Protein AF-A0A662UD25-F1 (afdb_monomer_lite)

Sequence (348 aa):
MSESDDQEQNGQEQTKRTGQTINQNRQTVKISDIQTKTDSDLSDTVKPVHQCPECGKTFDNPRSLSMHRLRKHGVKPDFLDSGKRESPKRPSRESKPQYISPIGETGVPDALTLLRNQLILYGVPSKDADAVADYMKSYNVDDLFALSRALDDIGMPRNRKRMFLQSWINARDIPVDRKLAERLGLIEPSYPDWRHTFHYGYYDEPSERKQFSEMPALVNAIANLIKSLRNEAPPPPNTVDPLVTSLQEQVIDLRKQLEQEKEKRLLDTLENLKNEVREIKNSQSRIANQFSVWEAGIRELASIIKEYFNLGKVALMSSKEKPQIKERVGESGTILKYIPQELIEEAA

Secondary structure (DSSP, 8-state):
-------------------------------------------------EE-TTT--EESSHHHHHHHHHHHH----GGGTS------------------------PPPPHHHHHHHHHHHTT--HHHHHHHHHHHTTS-TT-HHHHHHHHHHTT--HHHHHHHHHHHHHHHT----HHHHHHTTSSPP----HHHHT---------------SHHHHHHHHHHHHHHHHHSSPPPP----HHHHHHHHHHHHHHHHHHHHHHHHHHHHHHHHHHHHHHHHHHHHHHHHHHHHHHHHHHHHHHHHHHHHHHHHHHHHHTTS-------------GGGGS-GGGTTT--

Structure (mmCIF, N/CA/C/O backbone):
data_AF-A0A662UD25-F1
#
_entry.id   AF-A0A662UD25-F1
#
loop_
_atom_site.group_PDB
_atom_site.id
_atom_site.type_symbol
_atom_site.label_atom_id
_atom_site.label_alt_id
_atom_site.label_comp_id
_atom_site.label_asym_id
_atom_site.label_entity_id
_atom_site.label_seq_id
_atom_site.pdbx_PDB_ins_code
_atom_site.Cartn_x
_atom_site.Cartn_y
_atom_site.Cartn_z
_atom_site.occupancy
_atom_site.B_iso_or_equiv
_atom_site.auth_seq_id
_atom_site.auth_comp_id
_atom_site.auth_asym_id
_atom_site.auth_atom_id
_atom_site.pdbx_PDB_model_num
ATOM 1 N N . MET A 1 1 ? 19.794 -21.333 65.727 1.00 37.66 1 MET A N 1
ATOM 2 C CA . MET A 1 1 ? 19.970 -22.634 65.057 1.00 37.66 1 MET A CA 1
ATOM 3 C C . MET A 1 1 ? 19.354 -22.488 63.681 1.00 37.66 1 MET A C 1
ATOM 5 O O . MET A 1 1 ? 18.142 -22.375 63.623 1.00 37.66 1 MET A O 1
ATOM 9 N N . SER A 1 2 ? 20.038 -22.369 62.558 1.00 46.03 2 SER A N 1
ATOM 10 C CA . SER A 1 2 ? 21.447 -22.284 62.150 1.00 46.03 2 SER A CA 1
ATOM 11 C C . SER A 1 2 ? 21.325 -21.774 60.694 1.00 46.03 2 SER A C 1
ATOM 13 O O . SER A 1 2 ? 20.405 -22.207 60.008 1.00 46.03 2 SER A O 1
ATOM 15 N N . GLU A 1 3 ? 21.922 -20.632 60.349 1.00 49.69 3 GLU A N 1
ATOM 16 C CA . GLU A 1 3 ? 23.083 -20.518 59.436 1.00 49.69 3 GLU A CA 1
ATOM 17 C C . GLU A 1 3 ? 22.894 -21.098 58.021 1.00 49.69 3 GLU A C 1
ATOM 19 O O . GLU A 1 3 ? 22.448 -22.235 57.890 1.00 49.69 3 GLU A O 1
ATOM 24 N N . SER A 1 4 ? 23.334 -20.306 57.022 1.00 51.72 4 SER A N 1
ATOM 25 C CA . SER A 1 4 ? 23.557 -20.525 55.564 1.00 51.72 4 SER A CA 1
ATOM 26 C C . SER A 1 4 ? 22.678 -19.550 54.752 1.00 51.72 4 SER A C 1
ATOM 28 O O . SER A 1 4 ? 21.501 -19.826 54.551 1.00 51.72 4 SER A O 1
ATOM 30 N N . ASP A 1 5 ? 23.069 -18.332 54.352 1.00 51.91 5 ASP A N 1
ATOM 31 C CA . ASP A 1 5 ? 24.364 -17.768 53.928 1.00 51.91 5 ASP A CA 1
ATOM 32 C C . ASP A 1 5 ? 25.041 -18.550 52.796 1.00 51.91 5 ASP A C 1
ATOM 34 O O . ASP A 1 5 ? 26.011 -19.261 53.023 1.00 51.91 5 ASP A O 1
ATOM 38 N N . ASP A 1 6 ? 24.550 -18.348 51.568 1.00 57.88 6 ASP A N 1
ATOM 39 C CA . ASP A 1 6 ? 25.317 -18.594 50.347 1.00 57.88 6 ASP A CA 1
ATOM 40 C C . ASP A 1 6 ? 25.472 -17.289 49.559 1.00 57.88 6 ASP A C 1
ATOM 42 O O . ASP A 1 6 ? 24.527 -16.690 49.039 1.00 57.88 6 ASP A O 1
ATOM 46 N N . GLN A 1 7 ? 26.723 -16.837 49.546 1.00 43.44 7 GLN A N 1
ATOM 47 C CA . GLN A 1 7 ? 27.264 -15.745 48.758 1.00 43.44 7 GLN A CA 1
ATOM 48 C C . GLN A 1 7 ? 27.510 -16.230 47.328 1.00 43.44 7 GLN A C 1
ATOM 50 O O . GLN A 1 7 ? 28.319 -17.129 47.116 1.00 43.44 7 GLN A O 1
ATOM 55 N N . GLU A 1 8 ? 26.921 -15.565 46.336 1.00 53.19 8 GLU A N 1
ATOM 56 C CA . GLU A 1 8 ? 27.365 -15.676 44.945 1.00 53.19 8 GLU A CA 1
ATOM 57 C C . GLU A 1 8 ? 28.022 -14.352 44.537 1.00 53.19 8 GLU A C 1
ATOM 59 O O . GLU A 1 8 ? 27.383 -13.372 44.150 1.00 53.19 8 GLU A O 1
ATOM 64 N N . GLN A 1 9 ? 29.341 -14.303 44.727 1.00 44.81 9 GLN A N 1
ATOM 65 C CA . GLN A 1 9 ? 30.209 -13.294 44.139 1.00 44.81 9 GLN A CA 1
ATOM 66 C C . GLN A 1 9 ? 30.661 -13.750 42.748 1.00 44.81 9 GLN A C 1
ATOM 68 O O . GLN A 1 9 ? 30.998 -14.912 42.541 1.00 44.81 9 GLN A O 1
ATOM 73 N N . ASN A 1 10 ? 30.872 -12.741 41.899 1.00 38.44 10 ASN A N 1
ATOM 74 C CA . ASN A 1 10 ? 31.944 -12.642 40.905 1.00 38.44 10 ASN A CA 1
ATOM 75 C C . ASN A 1 10 ? 31.554 -12.863 39.431 1.00 38.44 10 ASN A C 1
ATOM 77 O O . ASN A 1 10 ? 31.101 -13.924 39.020 1.00 38.44 10 ASN A O 1
ATOM 81 N N . GLY A 1 11 ? 31.804 -11.829 38.620 1.00 36.44 11 GLY A N 1
ATOM 82 C CA . GLY A 1 11 ? 31.590 -11.852 37.172 1.00 36.44 11 GLY A CA 1
ATOM 83 C C . GLY A 1 11 ? 31.531 -10.474 36.505 1.00 36.44 11 GLY A C 1
ATOM 84 O O . GLY A 1 11 ? 30.714 -10.264 35.616 1.00 36.44 11 GLY A O 1
ATOM 85 N N . GLN A 1 12 ? 32.352 -9.507 36.934 1.00 42.69 12 GLN A N 1
ATOM 86 C CA . GLN A 1 12 ? 32.551 -8.260 36.184 1.00 42.69 12 GLN A CA 1
ATOM 87 C C . GLN A 1 12 ? 33.463 -8.528 34.979 1.00 42.69 12 GLN A C 1
ATOM 89 O O . GLN A 1 12 ? 34.686 -8.450 35.083 1.00 42.69 12 GLN A O 1
ATOM 94 N N . GLU A 1 13 ? 32.874 -8.821 33.821 1.00 41.94 13 GLU A N 1
ATOM 95 C CA . GLU A 1 13 ? 33.607 -8.898 32.558 1.00 41.94 13 GLU A CA 1
ATOM 96 C C . GLU A 1 13 ? 33.676 -7.513 31.895 1.00 41.94 13 GLU A C 1
ATOM 98 O O . GLU A 1 13 ? 32.710 -6.967 31.361 1.00 41.94 13 GLU A O 1
ATOM 103 N N . GLN A 1 14 ? 34.866 -6.917 31.974 1.00 44.72 14 GLN A N 1
ATOM 104 C CA . GLN A 1 14 ? 35.232 -5.671 31.315 1.00 44.72 14 GLN A CA 1
ATOM 105 C C . GLN A 1 14 ? 35.375 -5.887 29.803 1.00 44.72 14 GLN A C 1
ATOM 107 O O . GLN A 1 14 ? 36.454 -6.222 29.315 1.00 44.72 14 GLN A O 1
ATOM 112 N N . THR A 1 15 ? 34.341 -5.596 29.016 1.00 42.22 15 THR A N 1
ATOM 113 C CA . THR A 1 15 ? 34.519 -5.400 27.570 1.00 42.22 15 THR A CA 1
ATOM 114 C C . THR A 1 15 ? 34.889 -3.947 27.281 1.00 42.22 15 THR A C 1
ATOM 116 O O . THR A 1 15 ? 34.041 -3.104 26.991 1.00 42.22 15 THR A O 1
ATOM 119 N N . LYS A 1 16 ? 36.193 -3.655 27.332 1.00 49.22 16 LYS A N 1
ATOM 120 C CA . LYS A 1 16 ? 36.791 -2.497 26.656 1.00 49.22 16 LYS A CA 1
ATOM 121 C C . LYS A 1 16 ? 36.695 -2.731 25.145 1.00 49.22 16 LYS A C 1
ATOM 123 O O . LYS A 1 16 ? 37.501 -3.466 24.582 1.00 49.22 16 LYS A O 1
ATOM 128 N N . ARG A 1 17 ? 35.718 -2.111 24.478 1.00 41.19 17 ARG A N 1
ATOM 129 C CA . ARG A 1 17 ? 35.733 -1.933 23.020 1.00 41.19 17 ARG A CA 1
ATOM 130 C C . ARG A 1 17 ? 35.800 -0.449 22.682 1.00 41.19 17 ARG A C 1
ATOM 132 O O . ARG A 1 17 ? 34.873 0.320 22.899 1.00 41.19 17 ARG A O 1
ATOM 139 N N . THR A 1 18 ? 36.974 -0.108 22.176 1.00 45.56 18 THR A N 1
ATOM 140 C CA . THR A 1 18 ? 37.386 1.078 21.437 1.00 45.56 18 THR A CA 1
ATOM 141 C C . THR A 1 18 ? 36.332 1.551 20.434 1.00 45.56 18 THR A C 1
ATOM 143 O O . THR A 1 18 ? 36.191 0.999 19.346 1.00 45.56 18 THR A O 1
ATOM 146 N N . GLY A 1 19 ? 35.627 2.626 20.784 1.00 34.44 19 GLY A N 1
ATOM 147 C CA . GLY A 1 19 ? 34.924 3.476 19.830 1.00 34.44 19 GLY A CA 1
ATOM 148 C C . GLY A 1 19 ? 35.874 4.552 19.310 1.00 34.44 19 GLY A C 1
ATOM 149 O O . GLY A 1 19 ? 36.066 5.574 19.960 1.00 34.44 19 GLY A O 1
ATOM 150 N N . GLN A 1 20 ? 36.490 4.312 18.152 1.00 40.25 20 GLN A N 1
ATOM 151 C CA . GLN A 1 20 ? 37.082 5.367 17.329 1.00 40.25 20 GLN A CA 1
ATOM 152 C C . GLN A 1 20 ? 35.940 6.175 16.710 1.00 40.25 20 GLN A C 1
ATOM 154 O O . GLN A 1 20 ? 35.365 5.791 15.693 1.00 40.25 20 GLN A O 1
ATOM 159 N N . THR A 1 21 ? 35.592 7.294 17.334 1.00 37.28 21 THR A N 1
ATOM 160 C CA . THR A 1 21 ? 34.704 8.288 16.736 1.00 37.28 21 THR A CA 1
ATOM 161 C C . THR A 1 21 ? 35.518 9.131 15.761 1.00 37.28 21 THR A C 1
ATOM 163 O O . THR A 1 21 ? 36.438 9.854 16.144 1.00 37.28 21 THR A O 1
ATOM 166 N N . ILE A 1 22 ? 35.185 9.009 14.478 1.00 42.25 22 ILE A N 1
ATOM 167 C CA . ILE A 1 22 ? 35.696 9.843 13.394 1.00 42.25 22 ILE A CA 1
ATOM 168 C C . ILE A 1 22 ? 35.235 11.281 13.660 1.00 42.25 22 ILE A C 1
ATOM 170 O O . ILE A 1 22 ? 34.058 11.619 13.554 1.00 42.25 22 ILE A O 1
ATOM 174 N N . ASN A 1 23 ? 36.198 12.109 14.051 1.00 39.50 23 ASN A N 1
ATOM 175 C CA . ASN A 1 23 ? 36.068 13.537 14.270 1.00 39.50 23 ASN A CA 1
ATOM 176 C C . ASN A 1 23 ? 36.035 14.242 12.904 1.00 39.50 23 ASN A C 1
ATOM 178 O O . ASN A 1 23 ? 37.075 14.438 12.275 1.00 39.50 23 ASN A O 1
ATOM 182 N N . GLN A 1 24 ? 34.841 14.583 12.415 1.00 44.91 24 GLN A N 1
ATOM 183 C CA . GLN A 1 24 ? 34.696 15.509 11.295 1.00 44.91 24 GLN A CA 1
ATOM 184 C C . GLN A 1 24 ? 34.535 16.929 11.835 1.00 44.91 24 GLN A C 1
ATOM 186 O O . GLN A 1 24 ? 33.490 17.319 12.352 1.00 44.91 24 GLN A O 1
ATOM 191 N N . ASN A 1 25 ? 35.627 17.678 11.682 1.00 40.56 25 ASN A N 1
ATOM 192 C CA . ASN A 1 25 ? 35.736 19.127 11.753 1.00 40.56 25 ASN A CA 1
ATOM 193 C C . ASN A 1 25 ? 34.485 19.838 11.219 1.00 40.56 25 ASN A C 1
ATOM 195 O O . ASN A 1 25 ? 34.290 19.959 10.010 1.00 40.56 25 ASN A O 1
ATOM 199 N N . ARG A 1 26 ? 33.693 20.411 12.125 1.00 37.97 26 ARG A N 1
ATOM 200 C CA . ARG A 1 26 ? 32.763 21.493 11.808 1.00 37.97 26 ARG A CA 1
ATOM 201 C C . ARG A 1 26 ? 33.293 22.746 12.487 1.00 37.97 26 ARG A C 1
ATOM 203 O O . ARG A 1 26 ? 32.962 23.035 13.632 1.00 37.97 26 ARG A O 1
ATOM 210 N N . GLN A 1 27 ? 34.181 23.449 11.787 1.00 40.31 27 GLN A N 1
ATOM 211 C CA . GLN A 1 27 ? 34.629 24.775 12.194 1.00 40.31 27 GLN A CA 1
ATOM 212 C C . GLN A 1 27 ? 33.409 25.698 12.241 1.00 40.31 27 GLN A C 1
ATOM 214 O O . GLN A 1 27 ? 32.818 26.048 11.222 1.00 40.31 27 GLN A O 1
ATOM 219 N N . THR A 1 28 ? 33.011 26.062 13.454 1.00 39.22 28 THR A N 1
ATOM 220 C CA . THR A 1 28 ? 32.079 27.150 13.719 1.00 39.22 28 THR A CA 1
ATOM 221 C C . THR A 1 28 ? 32.823 28.459 13.493 1.00 39.22 28 THR A C 1
ATOM 223 O O . THR A 1 28 ? 33.562 28.922 14.365 1.00 39.22 28 THR A O 1
ATOM 226 N N . VAL A 1 29 ? 32.656 29.052 12.314 1.00 41.56 29 VAL A N 1
ATOM 227 C CA . VAL A 1 29 ? 33.021 30.452 12.099 1.00 41.56 29 VAL A CA 1
ATOM 228 C C . VAL A 1 29 ? 32.018 31.292 12.886 1.00 41.56 29 VAL A C 1
ATOM 230 O O . VAL A 1 29 ? 30.822 31.293 12.597 1.00 41.56 29 VAL A O 1
ATOM 233 N N . LYS A 1 30 ? 32.512 31.956 13.933 1.00 40.53 30 LYS A N 1
ATOM 234 C CA . LYS A 1 30 ? 31.790 32.992 14.669 1.00 40.53 30 LYS A CA 1
ATOM 235 C C . LYS A 1 30 ? 31.552 34.153 13.706 1.00 40.53 30 LYS A C 1
ATOM 237 O O . LYS A 1 30 ? 32.490 34.861 13.361 1.00 40.53 30 LYS A O 1
ATOM 242 N N . ILE A 1 31 ? 30.313 34.324 13.260 1.00 49.94 31 ILE A N 1
ATOM 243 C CA . ILE A 1 31 ? 29.877 35.544 12.579 1.00 49.94 31 ILE A CA 1
ATOM 244 C C . ILE A 1 31 ? 29.435 36.508 13.680 1.00 49.94 31 ILE A C 1
ATOM 246 O O . ILE A 1 31 ? 28.261 36.620 14.017 1.00 49.94 31 ILE A O 1
ATOM 250 N N . SER A 1 32 ? 30.424 37.139 14.297 1.00 48.12 32 SER A N 1
ATOM 251 C CA . SER A 1 32 ? 30.292 38.433 14.953 1.00 48.12 32 SER A CA 1
ATOM 252 C C . SER A 1 32 ? 31.177 39.380 14.152 1.00 48.12 32 SER A C 1
ATOM 254 O O . SER A 1 32 ? 32.316 39.028 13.860 1.00 48.12 32 SER A O 1
ATOM 256 N N . ASP A 1 33 ? 30.622 40.533 13.791 1.00 48.91 33 ASP A N 1
ATOM 257 C CA . ASP A 1 33 ? 31.255 41.627 13.042 1.00 48.91 33 ASP A CA 1
ATOM 258 C C . ASP A 1 33 ? 31.224 41.509 11.510 1.00 48.91 33 ASP A C 1
ATOM 260 O O . ASP A 1 33 ? 32.243 41.449 10.828 1.00 48.91 33 ASP A O 1
ATOM 264 N N . ILE A 1 34 ? 30.019 41.615 10.942 1.00 44.38 34 ILE A N 1
ATOM 265 C CA . ILE A 1 34 ? 29.851 42.368 9.692 1.00 44.38 34 ILE A CA 1
ATOM 266 C C . ILE A 1 34 ? 29.025 43.600 10.042 1.00 44.38 34 ILE A C 1
ATOM 268 O O . ILE A 1 34 ? 27.799 43.568 10.117 1.00 44.38 34 ILE A O 1
ATOM 272 N N . GLN A 1 35 ? 29.744 44.684 10.320 1.00 45.03 35 GLN A N 1
ATOM 273 C CA . GLN A 1 35 ? 29.200 46.029 10.396 1.00 45.03 35 GLN A CA 1
ATOM 274 C C . GLN A 1 35 ? 28.582 46.369 9.035 1.00 45.03 35 GLN A C 1
ATOM 276 O O . GLN A 1 35 ? 29.294 46.635 8.067 1.00 45.03 35 GLN A O 1
ATOM 281 N N . THR A 1 36 ? 27.254 46.372 8.950 1.00 35.31 36 THR A N 1
ATOM 282 C CA . THR A 1 36 ? 26.533 47.048 7.871 1.00 35.31 36 THR A CA 1
ATOM 283 C C . THR A 1 36 ? 26.710 48.546 8.076 1.00 35.31 36 THR A C 1
ATOM 285 O O . THR A 1 36 ? 25.929 49.190 8.777 1.00 35.31 36 THR A O 1
ATOM 288 N N . LYS A 1 37 ? 27.790 49.088 7.508 1.00 40.62 37 LYS A N 1
ATOM 289 C CA . LYS A 1 37 ? 27.920 50.522 7.277 1.00 40.62 37 LYS A CA 1
ATOM 290 C C . LYS A 1 37 ? 26.803 50.940 6.331 1.00 40.62 37 LYS A C 1
ATOM 292 O O . LYS A 1 37 ? 26.662 50.424 5.226 1.00 40.62 37 LYS A O 1
ATOM 297 N N . THR A 1 38 ? 25.984 51.839 6.842 1.00 49.19 38 THR A N 1
ATOM 298 C CA . THR A 1 38 ? 25.068 52.688 6.104 1.00 49.19 38 THR A CA 1
ATOM 299 C C . THR A 1 38 ? 25.877 53.583 5.169 1.00 49.19 38 THR A C 1
ATOM 301 O O . THR A 1 38 ? 26.409 54.594 5.618 1.00 49.19 38 THR A O 1
ATOM 304 N N . ASP A 1 39 ? 25.953 53.225 3.890 1.00 38.28 39 ASP A N 1
ATOM 305 C CA . ASP A 1 39 ? 26.231 54.193 2.828 1.00 38.28 39 ASP A CA 1
ATOM 306 C C . ASP A 1 39 ? 24.886 54.697 2.303 1.00 38.28 39 ASP A C 1
ATOM 308 O O . ASP A 1 39 ? 24.295 54.196 1.346 1.00 38.28 39 ASP A O 1
ATOM 312 N N . SER A 1 40 ? 24.366 55.680 3.031 1.00 49.84 40 SER A N 1
ATOM 313 C CA . SER A 1 40 ? 23.478 56.702 2.503 1.00 49.84 40 SER A CA 1
ATOM 314 C C . SER A 1 40 ? 24.324 57.698 1.711 1.00 49.84 40 SER A C 1
ATOM 316 O O . SER A 1 40 ? 24.850 58.635 2.296 1.00 49.84 40 SER A O 1
ATOM 318 N N . ASP A 1 41 ? 24.509 57.450 0.421 1.00 48.31 41 ASP A N 1
ATOM 319 C CA . ASP A 1 41 ? 24.525 58.474 -0.631 1.00 48.31 41 ASP A CA 1
ATOM 320 C C . ASP A 1 41 ? 24.927 57.807 -1.940 1.00 48.31 41 ASP A C 1
ATOM 322 O O . ASP A 1 41 ? 26.031 57.290 -2.057 1.00 48.31 41 ASP A O 1
ATOM 326 N N . LEU A 1 42 ? 23.988 57.778 -2.884 1.00 51.91 42 LEU A N 1
ATOM 327 C CA . LEU A 1 42 ? 24.148 57.794 -4.346 1.00 51.91 42 LEU A CA 1
ATOM 328 C C . LEU A 1 42 ? 22.779 57.441 -4.952 1.00 51.91 42 LEU A C 1
ATOM 330 O O . LEU A 1 42 ? 22.606 56.498 -5.724 1.00 51.91 42 LEU A O 1
ATOM 334 N N . SER A 1 43 ? 21.762 58.208 -4.557 1.00 51.16 43 SER A N 1
ATOM 335 C CA . SER A 1 43 ? 20.525 58.314 -5.316 1.00 51.16 43 SER A CA 1
ATOM 336 C C . SER A 1 43 ? 20.742 59.364 -6.395 1.00 51.16 43 SER A C 1
ATOM 338 O O . SER A 1 43 ? 20.432 60.525 -6.175 1.00 51.16 43 SER A O 1
ATOM 340 N N . ASP A 1 44 ? 21.276 58.969 -7.546 1.00 54.88 44 ASP A N 1
ATOM 341 C CA . ASP A 1 44 ? 21.046 59.730 -8.769 1.00 54.88 44 ASP A CA 1
ATOM 342 C C . ASP A 1 44 ? 21.223 58.849 -10.009 1.00 54.88 44 ASP A C 1
ATOM 344 O O . ASP A 1 44 ? 22.276 58.268 -10.261 1.00 54.88 44 ASP A O 1
ATOM 348 N N . THR A 1 45 ? 20.156 58.811 -10.814 1.00 52.94 45 THR A N 1
ATOM 349 C CA . THR A 1 45 ? 20.058 58.277 -12.189 1.00 52.94 45 THR A CA 1
ATOM 350 C C . THR A 1 45 ? 19.731 56.789 -12.412 1.00 52.94 45 THR A C 1
ATOM 352 O O . THR A 1 45 ? 20.318 56.135 -13.265 1.00 52.94 45 THR A O 1
ATOM 355 N N . VAL A 1 46 ? 18.646 56.273 -11.822 1.00 61.53 46 VAL A N 1
ATOM 356 C CA . VAL A 1 46 ? 17.849 55.242 -12.526 1.00 61.53 46 VAL A CA 1
ATOM 357 C C . VAL A 1 46 ? 16.400 55.703 -12.595 1.00 61.53 46 VAL A C 1
ATOM 359 O O . VAL A 1 46 ? 15.645 55.615 -11.631 1.00 61.53 46 VAL A O 1
ATOM 362 N N . LYS A 1 47 ? 16.018 56.257 -13.751 1.00 60.16 47 LYS A N 1
ATOM 363 C CA . LYS A 1 47 ? 14.629 56.628 -14.044 1.00 60.16 47 LYS A CA 1
ATOM 364 C C . LYS A 1 47 ? 13.758 55.363 -13.937 1.00 60.16 47 LYS A C 1
ATOM 366 O O . LYS A 1 47 ? 14.077 54.391 -14.621 1.00 60.16 47 LYS A O 1
ATOM 371 N N . PRO A 1 48 ? 12.676 55.340 -13.135 1.00 57.53 48 PRO A N 1
ATOM 372 C CA . PRO A 1 48 ? 11.764 54.200 -13.106 1.00 57.53 48 PRO A CA 1
ATOM 373 C C . PRO A 1 48 ? 11.121 54.044 -14.488 1.00 57.53 48 PRO A C 1
ATOM 375 O O . PRO A 1 48 ? 10.432 54.943 -14.965 1.00 57.53 48 PRO A O 1
ATOM 378 N N . VAL A 1 49 ? 11.384 52.923 -15.161 1.00 72.50 49 VAL A N 1
ATOM 379 C CA . VAL A 1 49 ? 11.092 52.782 -16.600 1.00 72.50 49 VAL A CA 1
ATOM 380 C C . VAL A 1 49 ? 9.622 52.413 -16.866 1.00 72.50 49 VAL A C 1
ATOM 382 O O . VAL A 1 49 ? 9.127 52.610 -17.975 1.00 72.50 49 VAL A O 1
ATOM 385 N N . HIS A 1 50 ? 8.879 51.917 -15.866 1.00 83.88 50 HIS A N 1
ATOM 386 C CA . HIS A 1 50 ? 7.543 51.351 -16.083 1.00 83.88 50 HIS A CA 1
ATOM 387 C C . HIS A 1 50 ? 6.524 51.797 -15.024 1.00 83.88 50 HIS A C 1
ATOM 389 O O . HIS A 1 50 ? 6.431 51.222 -13.940 1.00 83.88 50 HIS A O 1
ATOM 395 N N . GLN A 1 51 ? 5.724 52.813 -15.359 1.00 93.19 51 GLN A N 1
ATOM 396 C CA . GLN A 1 51 ? 4.642 53.338 -14.522 1.00 93.19 51 GLN A CA 1
ATOM 397 C C . GLN A 1 51 ? 3.271 52.835 -14.995 1.00 93.19 51 GLN A C 1
ATOM 399 O O . GLN A 1 51 ? 2.984 52.811 -16.191 1.00 93.19 51 GLN A O 1
ATOM 404 N N . CYS A 1 52 ? 2.410 52.433 -14.059 1.00 92.56 52 CYS A N 1
ATOM 405 C CA . CYS A 1 52 ? 1.035 52.043 -14.351 1.00 92.56 52 CYS A CA 1
ATOM 406 C C . CYS A 1 52 ? 0.207 53.276 -14.763 1.00 92.56 52 CYS A C 1
ATOM 408 O O . CYS A 1 52 ? 0.101 54.203 -13.959 1.00 92.56 52 CYS A O 1
ATOM 410 N N . PRO A 1 53 ? -0.428 53.294 -15.950 1.00 88.94 53 PRO A N 1
ATOM 411 C CA . PRO A 1 53 ? -1.212 54.444 -16.406 1.00 88.94 53 PRO A CA 1
ATOM 412 C C . PRO A 1 53 ? -2.511 54.648 -15.608 1.00 88.94 53 PRO A C 1
ATOM 414 O O . PRO A 1 53 ? -3.044 55.749 -15.586 1.00 88.94 53 PRO A O 1
ATOM 417 N N . GLU A 1 54 ? -3.017 53.606 -14.938 1.00 90.44 54 GLU A N 1
ATOM 418 C CA . GLU A 1 54 ? -4.301 53.648 -14.219 1.00 90.44 54 GLU A CA 1
ATOM 419 C C . GLU A 1 54 ? -4.168 54.168 -12.779 1.00 90.44 54 GLU A C 1
ATOM 421 O O . GLU A 1 54 ? -5.092 54.789 -12.263 1.00 90.44 54 GLU A O 1
ATOM 426 N N . CYS A 1 55 ? -3.036 53.923 -12.109 1.00 93.06 55 CYS A N 1
ATOM 427 C CA . CYS A 1 55 ? -2.836 54.332 -10.710 1.00 93.06 55 CYS A CA 1
ATOM 428 C C . CYS A 1 55 ? -1.505 55.035 -10.420 1.00 93.06 55 CYS A C 1
ATOM 430 O O . CYS A 1 55 ? -1.223 55.348 -9.265 1.00 93.06 55 CYS A O 1
ATOM 432 N N . GLY A 1 56 ? -0.658 55.246 -11.428 1.00 90.94 56 GLY A N 1
ATOM 433 C CA . GLY A 1 56 ? 0.596 55.988 -11.296 1.00 90.94 56 GLY A CA 1
ATOM 434 C C . GLY A 1 56 ? 1.713 55.271 -10.529 1.00 90.94 56 GLY A C 1
ATOM 435 O O . GLY A 1 56 ? 2.764 55.870 -10.310 1.00 90.94 56 GLY A O 1
ATOM 436 N N . LYS A 1 57 ? 1.542 54.005 -10.124 1.00 91.38 57 LYS A N 1
ATOM 437 C CA . LYS A 1 57 ? 2.594 53.248 -9.421 1.00 91.38 57 LYS A CA 1
ATOM 438 C C . LYS A 1 57 ? 3.733 52.863 -10.358 1.00 91.38 57 LYS A C 1
ATOM 440 O O . LYS A 1 57 ? 3.485 52.391 -11.466 1.00 91.38 57 LYS A O 1
ATOM 445 N N . THR A 1 58 ? 4.964 53.034 -9.898 1.00 91.75 58 THR A N 1
ATOM 446 C CA . THR A 1 58 ? 6.185 52.689 -10.630 1.00 91.75 58 THR A CA 1
ATOM 447 C C . THR A 1 58 ? 6.667 51.287 -10.270 1.00 91.75 58 THR A C 1
ATOM 449 O O . THR A 1 58 ? 6.505 50.824 -9.141 1.00 91.75 58 THR A O 1
ATOM 452 N N . PHE A 1 59 ? 7.232 50.595 -11.255 1.00 90.38 59 PHE A N 1
ATOM 453 C CA . PHE A 1 59 ? 7.783 49.254 -11.112 1.00 90.38 59 PHE A CA 1
ATOM 454 C C . PHE A 1 59 ? 9.129 49.157 -11.823 1.00 90.38 59 PHE A C 1
ATOM 456 O O . PHE A 1 59 ? 9.323 49.738 -12.892 1.00 90.38 59 PHE A O 1
ATOM 463 N N . ASP A 1 60 ? 10.014 48.332 -11.272 1.00 90.12 60 ASP A N 1
ATOM 464 C CA . ASP A 1 60 ? 11.367 48.140 -11.806 1.00 90.12 60 ASP A CA 1
ATOM 465 C C . ASP A 1 60 ? 11.397 47.223 -13.042 1.00 90.12 60 ASP A C 1
ATOM 467 O O . ASP A 1 60 ? 12.399 47.142 -13.745 1.00 90.12 60 ASP A O 1
ATOM 471 N N . ASN A 1 61 ? 10.301 46.506 -13.329 1.00 88.06 61 ASN A N 1
ATOM 472 C CA . ASN A 1 61 ? 10.229 45.526 -14.415 1.00 88.06 61 ASN A CA 1
ATOM 473 C C . ASN A 1 61 ? 8.831 45.514 -15.075 1.00 88.06 61 ASN A C 1
ATOM 475 O O . ASN A 1 61 ? 7.817 45.525 -14.362 1.00 88.06 61 ASN A O 1
ATOM 479 N N . PRO A 1 62 ? 8.737 45.415 -16.419 1.00 89.44 62 PRO A N 1
ATOM 480 C CA . PRO A 1 62 ? 7.460 45.385 -17.143 1.00 89.44 62 PRO A CA 1
ATOM 481 C C . PRO A 1 62 ? 6.557 44.202 -16.759 1.00 89.44 62 PRO A C 1
ATOM 483 O O . PRO A 1 62 ? 5.328 44.317 -16.803 1.00 89.44 62 PRO A O 1
ATOM 486 N N . ARG A 1 63 ? 7.127 43.066 -16.332 1.00 89.00 63 ARG A N 1
ATOM 487 C CA . ARG A 1 63 ? 6.349 41.898 -15.884 1.00 89.00 63 ARG A CA 1
ATOM 488 C C . ARG A 1 63 ? 5.580 42.191 -14.598 1.00 89.00 63 ARG A C 1
ATOM 490 O O . ARG A 1 63 ? 4.419 41.798 -14.474 1.00 89.00 63 ARG A O 1
ATOM 497 N N . SER A 1 64 ? 6.210 42.907 -13.670 1.00 91.31 64 SER A N 1
ATOM 498 C CA . SER A 1 64 ? 5.594 43.326 -12.409 1.00 91.31 64 SER A CA 1
ATOM 499 C C . SER A 1 64 ? 4.470 44.328 -12.655 1.00 91.31 64 SER A C 1
ATOM 501 O O . SER A 1 64 ? 3.380 44.148 -12.114 1.00 91.31 64 SER A O 1
ATOM 503 N N . LEU A 1 65 ? 4.686 45.302 -13.548 1.00 93.88 65 LEU A N 1
ATOM 504 C CA . LEU A 1 65 ? 3.640 46.228 -13.992 1.00 93.88 65 LEU A CA 1
ATOM 505 C C . LEU A 1 65 ? 2.449 45.480 -14.604 1.00 93.88 65 LEU A C 1
ATOM 507 O O . LEU A 1 65 ? 1.300 45.761 -14.281 1.00 93.88 65 LEU A O 1
ATOM 511 N N . SER A 1 66 ? 2.711 44.493 -15.452 1.00 90.56 66 SER A N 1
ATOM 512 C CA . SER A 1 66 ? 1.660 43.751 -16.153 1.00 90.56 66 SER A CA 1
ATOM 513 C C . SER A 1 66 ? 0.821 42.879 -15.221 1.00 90.56 66 SER A C 1
ATOM 515 O O . SER A 1 66 ? -0.405 42.867 -15.305 1.00 90.56 66 SER A O 1
ATOM 517 N N . MET A 1 67 ? 1.466 42.190 -14.275 1.00 91.06 67 MET A N 1
ATOM 518 C CA . MET A 1 67 ? 0.760 41.438 -13.234 1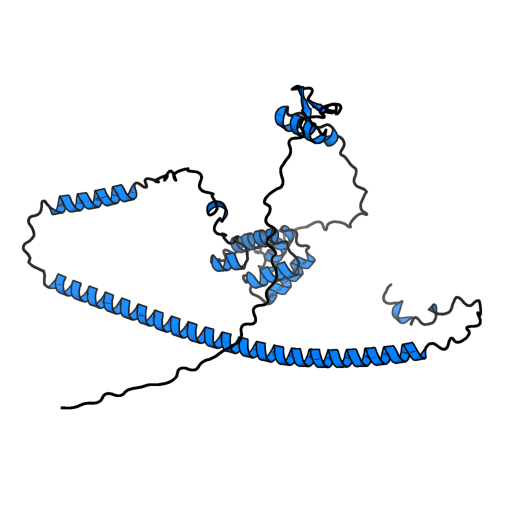.00 91.06 67 MET A CA 1
ATOM 519 C C . MET A 1 67 ? -0.005 42.361 -12.285 1.00 91.06 67 MET A C 1
ATOM 521 O O . MET A 1 67 ? -1.091 42.006 -11.822 1.00 91.06 67 MET A O 1
ATOM 525 N N . HIS A 1 68 ? 0.543 43.542 -11.997 1.00 93.31 68 HIS A N 1
ATOM 526 C CA . HIS A 1 68 ? -0.135 44.566 -11.218 1.00 93.31 68 HIS A CA 1
ATOM 527 C C . HIS A 1 68 ? -1.407 45.057 -11.926 1.00 93.31 68 HIS A C 1
ATOM 529 O O . HIS A 1 68 ? -2.471 45.031 -11.307 1.00 93.31 68 HIS A O 1
ATOM 535 N N . ARG A 1 69 ? -1.326 45.410 -13.217 1.00 93.19 69 ARG A N 1
ATOM 536 C CA . ARG A 1 69 ? -2.481 45.820 -14.035 1.00 93.19 69 ARG A CA 1
ATOM 537 C C . ARG A 1 69 ? -3.550 44.736 -14.098 1.00 93.19 69 ARG A C 1
ATOM 539 O O . ARG A 1 69 ? -4.715 45.017 -13.831 1.00 93.19 69 ARG A O 1
ATOM 546 N N . LEU A 1 70 ? -3.150 43.481 -14.302 1.00 92.38 70 LEU A N 1
ATOM 547 C CA . LEU A 1 70 ? -4.081 42.353 -14.300 1.00 92.38 70 LEU A CA 1
ATOM 548 C C . LEU A 1 70 ? -4.807 42.195 -12.959 1.00 92.38 70 LEU A C 1
ATOM 550 O O . LEU A 1 70 ? -6.020 42.026 -12.926 1.00 92.38 70 LEU A O 1
ATOM 554 N N . ARG A 1 71 ? -4.080 42.250 -11.838 1.00 90.81 71 ARG A N 1
ATOM 555 C CA . ARG A 1 71 ? -4.654 41.975 -10.510 1.00 90.81 71 ARG A CA 1
ATOM 556 C C . ARG A 1 71 ? -5.436 43.140 -9.918 1.00 90.81 71 ARG A C 1
ATOM 558 O O . ARG A 1 71 ? -6.352 42.903 -9.140 1.00 90.81 71 ARG A O 1
ATOM 565 N N . LYS A 1 72 ? -5.023 44.380 -10.186 1.00 93.19 72 LYS A N 1
ATOM 566 C CA . LYS A 1 72 ? -5.608 45.574 -9.556 1.00 93.19 72 LYS A CA 1
ATOM 567 C C . LYS A 1 72 ? -6.593 46.309 -10.446 1.00 93.19 72 LYS A C 1
ATOM 569 O O . LYS A 1 72 ? -7.526 46.896 -9.915 1.00 93.19 72 LYS A O 1
ATOM 574 N N . HIS A 1 73 ? -6.417 46.230 -11.757 1.00 89.19 73 HIS A N 1
ATOM 575 C CA . HIS A 1 73 ? -7.259 46.931 -12.719 1.00 89.19 73 HIS A CA 1
ATOM 576 C C . HIS A 1 73 ? -7.969 45.978 -13.690 1.00 89.19 73 HIS A C 1
ATOM 578 O O . HIS A 1 73 ? -8.771 46.420 -14.503 1.00 89.19 73 HIS A O 1
ATOM 584 N N . GLY A 1 74 ? -7.710 44.665 -13.608 1.00 89.12 74 GLY A N 1
ATOM 585 C CA . GLY A 1 74 ? -8.362 43.662 -14.455 1.00 89.12 74 GLY A CA 1
ATOM 586 C C . GLY A 1 74 ? -7.906 43.681 -15.915 1.00 89.12 74 GLY A C 1
ATOM 587 O O . GLY A 1 74 ? -8.456 42.943 -16.731 1.00 89.12 74 GLY A O 1
ATOM 588 N N . VAL A 1 75 ? -6.903 44.493 -16.264 1.00 87.62 75 VAL A N 1
ATOM 589 C CA . VAL A 1 75 ? -6.430 44.626 -17.645 1.00 87.62 75 VAL A CA 1
ATOM 590 C C . VAL A 1 75 ? -5.507 43.462 -17.983 1.00 87.62 75 VAL A C 1
ATOM 592 O O . VAL A 1 75 ? -4.440 43.294 -17.387 1.00 87.62 75 VAL A O 1
ATOM 595 N N . LYS A 1 76 ? -5.932 42.628 -18.936 1.00 82.69 76 LYS A N 1
ATOM 596 C CA . LYS A 1 76 ? -5.119 41.519 -19.445 1.00 82.69 76 LYS A CA 1
ATOM 597 C C . LYS A 1 76 ? -3.888 42.071 -20.167 1.00 82.69 76 LYS A C 1
ATOM 599 O O . LYS A 1 76 ? -4.038 42.974 -20.980 1.00 82.69 76 LYS A O 1
ATOM 604 N N . PRO A 1 77 ? -2.681 41.561 -19.880 1.00 77.69 77 PRO A N 1
ATOM 605 C CA . PRO A 1 77 ? -1.485 42.043 -20.549 1.00 77.69 77 PRO A CA 1
ATOM 606 C C . PRO A 1 77 ? -1.428 41.606 -22.019 1.00 77.69 77 PRO A C 1
ATOM 608 O O . PRO A 1 77 ? -1.738 40.457 -22.335 1.00 77.69 77 PRO A O 1
ATOM 611 N N . ASP A 1 78 ? -0.960 42.504 -22.889 1.00 68.94 78 ASP A N 1
ATOM 612 C CA . ASP A 1 78 ? -0.975 42.364 -24.359 1.00 68.94 78 ASP A CA 1
ATOM 613 C C . ASP A 1 78 ? -0.209 41.133 -24.888 1.00 68.94 78 ASP A C 1
ATOM 615 O O . ASP A 1 78 ? -0.491 40.601 -25.962 1.00 68.94 78 ASP A O 1
ATOM 619 N N . PHE A 1 79 ? 0.738 40.606 -24.111 1.00 66.75 79 PHE A N 1
ATOM 620 C CA . PHE A 1 79 ? 1.478 39.387 -24.453 1.00 66.75 79 PHE A CA 1
ATOM 621 C C . PHE A 1 79 ? 0.686 38.083 -24.268 1.00 66.75 79 PHE A C 1
ATOM 623 O O . PHE A 1 79 ? 1.176 37.020 -24.642 1.00 66.75 79 PHE A O 1
ATOM 630 N N . LEU A 1 80 ? -0.529 38.132 -23.712 1.00 61.50 80 LEU A N 1
ATOM 631 C CA . LEU A 1 80 ? -1.440 36.982 -23.718 1.00 61.50 80 LEU A CA 1
ATOM 632 C C . LEU A 1 80 ? -2.255 36.869 -25.014 1.00 61.50 80 LEU A C 1
ATOM 634 O O . LEU A 1 80 ? -2.780 35.790 -25.275 1.00 61.50 80 LEU A O 1
ATOM 638 N N . ASP A 1 81 ? -2.336 37.926 -25.828 1.00 58.03 81 ASP A N 1
ATOM 639 C CA . ASP A 1 81 ? -3.128 37.917 -27.070 1.00 58.03 81 ASP A CA 1
ATOM 640 C C . ASP A 1 81 ? -2.290 37.526 -28.307 1.00 58.03 81 ASP A C 1
ATOM 642 O O . ASP A 1 81 ? -2.791 37.031 -29.316 1.00 58.03 81 ASP A O 1
ATOM 646 N N . SER A 1 82 ? -0.964 37.635 -28.207 1.00 56.31 82 SER A N 1
ATOM 647 C CA . SER A 1 82 ? -0.007 37.282 -29.263 1.00 56.31 82 SER A CA 1
ATOM 648 C C . SER A 1 82 ? 0.520 35.848 -29.093 1.00 56.31 82 SER A C 1
ATOM 650 O O . SER A 1 82 ? 1.702 35.614 -28.840 1.00 56.31 82 SER A O 1
ATOM 652 N N . GLY A 1 83 ? -0.374 34.854 -29.197 1.00 54.22 83 GLY A N 1
ATOM 653 C CA . GLY A 1 83 ? -0.043 33.482 -28.792 1.00 54.22 83 GLY A CA 1
ATOM 654 C C . GLY A 1 83 ? -0.742 32.312 -29.481 1.00 54.22 83 GLY A C 1
ATOM 655 O O . GLY A 1 83 ? -0.569 31.189 -29.015 1.00 54.22 83 GLY A O 1
ATOM 656 N N . LYS A 1 84 ? -1.456 32.489 -30.603 1.00 50.78 84 LYS A N 1
ATOM 657 C CA . LYS A 1 84 ? -1.680 31.367 -31.539 1.00 50.78 84 LYS A CA 1
ATOM 658 C C . LYS A 1 84 ? -0.367 31.080 -32.275 1.00 50.78 84 LYS A C 1
ATOM 660 O O . LYS A 1 84 ? -0.197 31.432 -33.435 1.00 50.78 84 LYS A O 1
ATOM 665 N N . ARG A 1 85 ? 0.599 30.467 -31.588 1.00 49.81 85 ARG A N 1
ATOM 666 C CA . ARG A 1 85 ? 1.716 29.807 -32.266 1.00 49.81 85 ARG A CA 1
ATOM 667 C C . ARG A 1 85 ? 1.168 28.515 -32.852 1.00 49.81 85 ARG A C 1
ATOM 669 O O . ARG A 1 85 ? 0.920 27.558 -32.119 1.00 49.81 85 ARG A O 1
ATOM 676 N N . GLU A 1 86 ? 0.949 28.508 -34.163 1.00 54.66 86 GLU A N 1
ATOM 677 C CA . GLU A 1 86 ? 0.818 27.266 -34.917 1.00 54.66 86 GLU A CA 1
ATOM 678 C C . GLU A 1 86 ? 2.027 26.395 -34.577 1.00 54.66 86 GLU A C 1
ATOM 680 O O . GLU A 1 86 ? 3.181 26.736 -34.838 1.00 54.66 86 GLU A O 1
ATOM 685 N N . SER A 1 87 ? 1.762 25.303 -33.869 1.00 59.50 87 SER A N 1
ATOM 686 C CA . SER A 1 87 ? 2.787 24.322 -33.550 1.00 59.50 87 SER A CA 1
ATOM 687 C C . SER A 1 87 ? 3.265 23.692 -34.863 1.00 59.50 87 SER A C 1
ATOM 689 O O . SER A 1 87 ? 2.421 23.414 -35.719 1.00 59.50 87 SER A O 1
ATOM 691 N N . PRO A 1 88 ? 4.573 23.425 -35.045 1.00 54.53 88 PRO A N 1
ATOM 692 C CA . PRO A 1 88 ? 5.051 22.693 -36.210 1.00 54.53 88 PRO A CA 1
ATOM 693 C C . PRO A 1 88 ? 4.277 21.378 -36.315 1.00 54.53 88 PRO A C 1
ATOM 695 O O . PRO A 1 88 ? 4.191 20.636 -35.331 1.00 54.53 88 PRO A O 1
ATOM 698 N N . LYS A 1 89 ? 3.683 21.109 -37.486 1.00 47.19 89 LYS A N 1
ATOM 699 C CA . LYS A 1 89 ? 3.012 19.840 -37.791 1.00 47.19 89 LYS A CA 1
ATOM 700 C C . LYS A 1 89 ? 3.975 18.697 -37.465 1.00 47.19 89 LYS A C 1
ATOM 702 O O . LYS A 1 89 ? 4.920 18.443 -38.207 1.00 47.19 89 LYS A O 1
ATOM 707 N N . ARG A 1 90 ? 3.737 18.011 -36.341 1.00 48.75 90 ARG A N 1
ATOM 708 C CA . ARG A 1 90 ? 4.313 16.687 -36.095 1.00 48.75 90 ARG A CA 1
ATOM 709 C C . ARG A 1 90 ? 3.903 15.790 -37.268 1.00 48.75 90 ARG A C 1
ATOM 711 O O . ARG A 1 90 ? 2.737 15.873 -37.665 1.00 48.75 90 ARG A O 1
ATOM 718 N N . PRO A 1 91 ? 4.809 14.952 -37.804 1.00 46.53 91 PRO A N 1
ATOM 719 C CA . PRO A 1 91 ? 4.424 13.943 -38.780 1.00 46.53 91 PRO A CA 1
ATOM 720 C C . PRO A 1 91 ? 3.244 13.159 -38.211 1.00 46.53 91 PRO A C 1
ATOM 722 O O . PRO A 1 91 ? 3.217 12.839 -37.018 1.00 46.53 91 PRO A O 1
ATOM 725 N N . SER A 1 92 ? 2.233 12.979 -39.056 1.00 50.62 92 SER A N 1
ATOM 726 C CA . SER A 1 92 ? 0.963 12.331 -38.759 1.00 50.62 92 SER A CA 1
ATOM 727 C C . SER A 1 92 ? 1.214 11.017 -38.036 1.00 50.62 92 SER A C 1
ATOM 729 O O . SER A 1 92 ? 1.585 10.018 -38.646 1.00 50.62 92 SER A O 1
ATOM 731 N N . ARG A 1 93 ? 1.033 11.043 -36.716 1.00 52.12 93 ARG A N 1
ATOM 732 C CA . ARG A 1 93 ? 0.972 9.837 -35.908 1.00 52.12 93 ARG A CA 1
ATOM 733 C C . ARG A 1 93 ? -0.268 9.101 -36.387 1.00 52.12 93 ARG A C 1
ATOM 735 O O . ARG A 1 93 ? -1.362 9.666 -36.339 1.00 52.12 93 ARG A O 1
ATOM 742 N N . GLU A 1 94 ? -0.035 7.915 -36.924 1.00 50.06 94 GLU A N 1
ATOM 743 C CA . GLU A 1 94 ? -1.034 6.996 -37.441 1.00 50.06 94 GLU A CA 1
ATOM 744 C C . GLU A 1 94 ? -2.274 6.973 -36.548 1.00 50.06 94 GLU A C 1
ATOM 746 O O . GLU A 1 94 ? -2.194 7.049 -35.317 1.00 50.06 94 GLU A O 1
ATOM 751 N N . SER A 1 95 ? -3.415 6.947 -37.232 1.00 50.78 95 SER A N 1
ATOM 752 C CA . SER A 1 95 ? -4.769 6.733 -36.733 1.00 50.78 95 SER A CA 1
ATOM 753 C C . SER A 1 95 ? -4.832 6.235 -35.291 1.00 50.78 95 SER A C 1
ATOM 755 O O . SER A 1 95 ? -4.520 5.080 -35.001 1.00 50.78 95 SER A O 1
ATOM 757 N N . LYS A 1 96 ? -5.332 7.097 -34.393 1.00 55.91 96 LYS A N 1
ATOM 758 C CA . LYS A 1 96 ? -5.968 6.633 -33.155 1.00 55.91 96 LYS A CA 1
ATOM 759 C C . LYS A 1 96 ? -6.922 5.494 -33.536 1.00 55.91 96 LYS A C 1
ATOM 761 O O . LYS A 1 96 ? -7.799 5.750 -34.366 1.00 55.91 96 LYS A O 1
ATOM 766 N N . PRO A 1 97 ? -6.792 4.287 -32.963 1.00 53.31 97 PRO A N 1
ATOM 767 C CA . PRO A 1 97 ? -7.799 3.262 -33.161 1.00 53.31 97 PRO A CA 1
ATOM 768 C C . PRO A 1 97 ? -9.135 3.839 -32.693 1.00 53.31 97 PRO A C 1
ATOM 770 O O . PRO A 1 97 ? -9.260 4.318 -31.562 1.00 53.31 97 PRO A O 1
ATOM 773 N N . GLN A 1 98 ? -10.108 3.877 -33.604 1.00 43.22 98 GLN A N 1
ATOM 774 C CA . GLN A 1 98 ? -11.491 4.142 -33.248 1.00 43.22 98 GLN A CA 1
ATOM 775 C C . GLN A 1 98 ? -11.881 3.080 -32.225 1.00 43.22 98 GLN A C 1
ATOM 777 O O . GLN A 1 98 ? -11.852 1.886 -32.514 1.00 43.22 98 GLN A O 1
ATOM 782 N N . TYR A 1 99 ? -12.183 3.524 -31.007 1.00 54.06 99 TYR A N 1
ATOM 783 C CA . TYR A 1 99 ? -12.740 2.672 -29.971 1.00 54.06 99 TYR A CA 1
ATOM 784 C C . TYR A 1 99 ? -14.174 2.338 -30.383 1.00 54.06 99 TYR A C 1
ATOM 786 O O . TYR A 1 99 ? -15.127 3.018 -30.013 1.00 54.06 99 TYR A O 1
ATOM 794 N N . ILE A 1 100 ? -14.308 1.331 -31.241 1.00 48.72 100 ILE A N 1
ATOM 795 C CA . ILE A 1 100 ? -15.567 0.647 -31.485 1.00 48.72 100 ILE A CA 1
ATOM 796 C C . ILE A 1 100 ? -15.752 -0.225 -30.249 1.00 48.72 100 ILE A C 1
ATOM 798 O O . ILE A 1 100 ? -15.152 -1.291 -30.159 1.00 48.72 100 ILE A O 1
ATOM 802 N N . SER A 1 101 ? -16.506 0.252 -29.257 1.00 53.62 101 SER A N 1
ATOM 803 C CA . SER A 1 101 ? -17.041 -0.643 -28.232 1.00 53.62 101 SER A CA 1
ATOM 804 C C . SER A 1 101 ? -17.962 -1.628 -28.946 1.00 53.62 101 SER A C 1
ATOM 806 O O . SER A 1 101 ? -18.985 -1.190 -29.481 1.00 53.62 101 SER A O 1
ATOM 808 N N . PRO A 1 102 ? -17.650 -2.932 -28.989 1.00 55.03 102 PRO A N 1
ATOM 809 C CA . PRO A 1 102 ? -18.629 -3.913 -29.406 1.00 55.03 102 PRO A CA 1
ATOM 810 C C . PRO A 1 102 ? -19.682 -3.924 -28.298 1.00 55.03 102 PRO A C 1
ATOM 812 O O . PRO A 1 102 ? -19.442 -4.423 -27.202 1.00 55.03 102 PRO A O 1
ATOM 815 N N . ILE A 1 103 ? -20.831 -3.301 -28.554 1.00 52.06 103 ILE A N 1
ATOM 816 C CA . ILE A 1 103 ? -22.038 -3.475 -27.744 1.00 52.06 103 ILE A CA 1
ATOM 817 C C . ILE A 1 103 ? -22.571 -4.864 -28.114 1.00 52.06 103 ILE A C 1
ATOM 819 O O . ILE A 1 103 ? -23.504 -5.008 -28.896 1.00 52.06 103 ILE A O 1
ATOM 823 N N . GLY A 1 104 ? -21.870 -5.893 -27.652 1.00 54.22 104 GLY A N 1
ATOM 824 C CA . GLY A 1 104 ? -22.237 -7.291 -27.792 1.00 54.22 104 GLY A CA 1
ATOM 825 C C . GLY A 1 104 ? -22.393 -7.861 -26.396 1.00 54.22 104 GLY A C 1
ATOM 826 O O . GLY A 1 104 ? -21.399 -8.000 -25.699 1.00 54.22 104 GLY A O 1
ATOM 827 N N . GLU A 1 105 ? -23.646 -8.122 -26.027 1.00 57.31 105 GLU A N 1
ATOM 828 C CA . GLU A 1 105 ? -24.107 -8.896 -24.867 1.00 57.31 105 GLU A CA 1
ATOM 829 C C . GLU A 1 105 ? -23.644 -8.404 -23.483 1.00 57.31 105 GLU A C 1
ATOM 831 O O . GLU A 1 105 ? -22.472 -8.346 -23.134 1.00 57.31 105 GLU A O 1
ATOM 836 N N . THR A 1 106 ? -24.626 -8.045 -22.656 1.00 65.81 106 THR A N 1
ATOM 837 C CA . THR A 1 106 ? -24.520 -7.430 -21.323 1.00 65.81 106 THR A CA 1
ATOM 838 C C . THR A 1 106 ? -23.982 -8.378 -20.241 1.00 65.81 106 THR A C 1
ATOM 840 O O . THR A 1 106 ? -24.542 -8.470 -19.148 1.00 65.81 106 THR A O 1
ATOM 843 N N . GLY A 1 107 ? -22.914 -9.116 -20.536 1.00 78.69 107 GLY A N 1
ATOM 844 C CA . GLY A 1 107 ? -22.143 -9.842 -19.541 1.00 78.69 107 GLY A CA 1
ATOM 845 C C . GLY A 1 107 ? -21.330 -8.857 -18.708 1.00 78.69 107 GLY A C 1
ATOM 846 O O . GLY A 1 107 ? -20.686 -7.958 -19.250 1.00 78.69 107 GLY A O 1
ATOM 847 N N . VAL A 1 108 ? -21.365 -9.005 -17.384 1.00 83.88 108 VAL A N 1
ATOM 848 C CA . VAL A 1 108 ? -20.458 -8.277 -16.489 1.00 83.88 108 VAL A CA 1
ATOM 849 C C . VAL A 1 108 ? -19.022 -8.576 -16.946 1.00 83.88 108 VAL A C 1
ATOM 851 O O . VAL A 1 108 ? -18.660 -9.753 -16.995 1.00 83.88 108 VAL A O 1
ATOM 854 N N . PRO A 1 109 ? -18.219 -7.561 -17.327 1.00 87.38 109 PRO A N 1
ATOM 855 C CA . PRO A 1 109 ? -16.863 -7.790 -17.810 1.00 87.38 109 PRO A CA 1
ATOM 856 C C . PRO A 1 109 ? -16.032 -8.561 -16.785 1.00 87.38 109 PRO A C 1
ATOM 858 O O . PRO A 1 109 ? -16.096 -8.268 -15.590 1.00 87.38 109 PRO A O 1
ATOM 861 N N . ASP A 1 110 ? -15.230 -9.513 -17.265 1.00 94.00 110 ASP A N 1
ATOM 862 C CA . ASP A 1 110 ? -14.291 -10.257 -16.427 1.00 94.00 110 ASP A CA 1
ATOM 863 C C . ASP A 1 110 ? -13.374 -9.303 -15.639 1.00 94.00 110 ASP A C 1
ATOM 865 O O . ASP A 1 110 ? -13.024 -8.215 -16.108 1.00 94.00 110 ASP A O 1
ATOM 869 N N . ALA A 1 111 ? -12.963 -9.711 -14.440 1.00 95.19 111 ALA A N 1
ATOM 870 C CA . ALA A 1 111 ? -12.222 -8.873 -13.504 1.00 95.19 111 ALA A CA 1
ATOM 871 C C . ALA A 1 111 ? -10.912 -8.330 -14.104 1.00 95.19 111 ALA A C 1
ATOM 873 O O . ALA A 1 111 ? -10.582 -7.158 -13.912 1.00 95.19 111 ALA A O 1
ATOM 874 N N . LEU A 1 112 ? -10.197 -9.150 -14.882 1.00 96.81 112 LEU A N 1
ATOM 875 C CA . LEU A 1 112 ? -8.969 -8.746 -15.577 1.00 96.81 112 LEU A CA 1
ATOM 876 C C . LEU A 1 112 ? -9.254 -7.770 -16.723 1.00 96.81 112 LEU A C 1
ATOM 878 O O . LEU A 1 112 ? -8.511 -6.812 -16.938 1.00 96.81 112 LEU A O 1
ATOM 882 N N . THR A 1 113 ? -10.366 -7.972 -17.429 1.00 95.81 113 THR A N 1
ATOM 883 C CA . THR A 1 113 ? -10.816 -7.062 -18.490 1.00 95.81 113 THR A CA 1
ATOM 884 C C . THR A 1 113 ? -11.200 -5.700 -17.910 1.00 95.81 113 THR A C 1
ATOM 886 O O . THR A 1 113 ? -10.860 -4.660 -18.476 1.00 95.81 113 THR A O 1
ATOM 889 N N . LEU A 1 114 ? -11.853 -5.688 -16.745 1.00 96.06 114 LEU A N 1
ATOM 890 C CA . LEU A 1 114 ? -12.197 -4.469 -16.016 1.00 96.06 114 LEU A CA 1
ATOM 891 C C . LEU A 1 114 ? -10.933 -3.732 -15.550 1.00 96.06 114 LEU A C 1
ATOM 893 O O . LEU A 1 114 ? -10.819 -2.529 -15.789 1.00 96.06 114 LEU A O 1
ATOM 897 N N . LEU A 1 115 ? -9.950 -4.456 -14.998 1.00 97.56 115 LEU A N 1
ATOM 898 C CA . LEU A 1 115 ? -8.642 -3.907 -14.618 1.00 97.56 115 LEU A CA 1
ATOM 899 C C . LEU A 1 115 ? -7.955 -3.228 -15.804 1.00 97.56 115 LEU A C 1
ATOM 901 O O . LEU A 1 115 ? -7.569 -2.060 -15.725 1.00 97.56 115 LEU A O 1
ATOM 905 N N . ARG A 1 116 ? -7.856 -3.941 -16.927 1.00 97.75 116 ARG A N 1
ATOM 906 C CA . ARG A 1 116 ? -7.270 -3.440 -18.170 1.00 97.75 116 ARG A CA 1
ATOM 907 C C . ARG A 1 116 ? -7.957 -2.160 -18.644 1.00 97.75 116 ARG A C 1
ATOM 909 O O . ARG A 1 116 ? -7.290 -1.165 -18.929 1.00 97.75 116 ARG A O 1
ATOM 916 N N . ASN A 1 117 ? -9.287 -2.165 -18.706 1.00 96.88 117 ASN A N 1
ATOM 917 C CA . ASN A 1 117 ? -10.064 -1.008 -19.144 1.00 96.88 117 ASN A CA 1
ATOM 918 C C . ASN A 1 117 ? -9.842 0.194 -18.216 1.00 96.88 117 ASN A C 1
ATOM 920 O O . ASN A 1 117 ? -9.649 1.314 -18.690 1.00 96.88 117 ASN A O 1
ATOM 924 N N . GLN A 1 118 ? -9.792 -0.031 -16.903 1.00 97.25 118 GLN A N 1
ATOM 925 C CA . GLN A 1 118 ? -9.554 1.028 -15.927 1.00 97.25 118 GLN A CA 1
ATOM 926 C C . GLN A 1 118 ? -8.129 1.592 -16.020 1.00 97.25 118 GLN A C 1
ATOM 928 O O . GLN A 1 118 ? -7.950 2.805 -15.945 1.00 97.25 118 GLN A O 1
ATOM 933 N N . LEU A 1 119 ? -7.115 0.763 -16.278 1.00 97.88 119 LEU A N 1
ATOM 934 C CA . LEU A 1 119 ? -5.745 1.231 -16.522 1.00 97.88 119 LEU A CA 1
ATOM 935 C C . LEU A 1 119 ? -5.664 2.143 -17.753 1.00 97.88 119 LEU A C 1
ATOM 937 O O . LEU A 1 119 ? -5.054 3.216 -17.694 1.00 97.88 119 LEU A O 1
ATOM 941 N N . ILE A 1 120 ? -6.337 1.762 -18.842 1.00 97.81 120 ILE A N 1
ATOM 942 C CA . ILE A 1 120 ? -6.413 2.571 -20.066 1.00 97.81 120 ILE A CA 1
ATOM 943 C C . ILE A 1 120 ? -7.084 3.923 -19.782 1.00 97.81 120 ILE A C 1
ATOM 945 O O . ILE A 1 120 ? -6.584 4.960 -20.225 1.00 97.81 120 ILE A O 1
ATOM 949 N N . LEU A 1 121 ? -8.159 3.945 -18.983 1.00 97.19 121 LEU A N 1
ATOM 950 C CA . LEU A 1 121 ? -8.832 5.185 -18.570 1.00 97.19 121 LEU A CA 1
ATOM 951 C C . LEU A 1 121 ? -7.915 6.121 -17.767 1.00 97.19 121 LEU A C 1
ATOM 953 O O . LEU A 1 121 ? -7.985 7.338 -17.928 1.00 97.19 121 LEU A O 1
ATOM 957 N N . TYR A 1 122 ? -7.007 5.572 -16.958 1.00 97.69 122 TYR A N 1
ATOM 958 C CA . TYR A 1 122 ? -5.999 6.344 -16.221 1.00 97.69 122 TYR A CA 1
ATOM 959 C C . TYR A 1 122 ? -4.782 6.743 -17.078 1.00 97.69 122 TYR A C 1
ATOM 961 O O . TYR A 1 122 ? -3.820 7.333 -16.573 1.00 97.69 122 TYR A O 1
ATOM 969 N N . GLY A 1 123 ? -4.826 6.488 -18.387 1.00 96.69 123 GLY A N 1
ATOM 970 C CA . GLY A 1 123 ? -3.812 6.912 -19.348 1.00 96.69 123 GLY A CA 1
ATOM 971 C C . GLY A 1 123 ? -2.588 6.003 -19.405 1.00 96.69 123 GLY A C 1
ATOM 972 O O . GLY A 1 123 ? -1.519 6.469 -19.804 1.00 96.69 123 GLY A O 1
ATOM 973 N N . VAL A 1 124 ? -2.722 4.743 -18.984 1.00 97.88 124 VAL A N 1
ATOM 974 C CA . VAL A 1 124 ? -1.735 3.691 -19.263 1.00 97.88 124 VAL A CA 1
ATOM 975 C C . VAL A 1 124 ? -1.910 3.253 -20.721 1.00 97.88 124 VAL A C 1
ATOM 977 O O . VAL A 1 124 ? -3.047 3.057 -21.159 1.00 97.88 124 VAL A O 1
ATOM 980 N N . PRO A 1 125 ? -0.834 3.129 -21.517 1.00 97.81 125 PRO A N 1
ATOM 981 C CA . PRO A 1 125 ? -0.961 2.626 -22.879 1.00 97.81 125 PRO A CA 1
ATOM 982 C C . PRO A 1 125 ? -1.476 1.180 -22.861 1.00 97.81 125 PRO A C 1
ATOM 984 O O . PRO A 1 125 ? -1.133 0.406 -21.973 1.00 97.81 125 PRO A O 1
ATOM 987 N N . SER A 1 126 ? -2.281 0.804 -23.861 1.00 97.50 126 SER A N 1
ATOM 988 C CA . SER A 1 126 ? -2.937 -0.516 -23.903 1.00 97.50 126 SER A CA 1
ATOM 989 C C . SER A 1 126 ? -1.955 -1.675 -23.720 1.00 97.50 126 SER A C 1
ATOM 991 O O . SER A 1 126 ? -2.261 -2.597 -22.981 1.00 97.50 126 SER A O 1
ATOM 993 N N . LYS A 1 127 ? -0.765 -1.593 -24.332 1.00 98.00 127 LYS A N 1
ATOM 994 C CA . LYS A 1 127 ? 0.279 -2.621 -24.222 1.00 98.00 127 LYS A CA 1
ATOM 995 C C . LYS A 1 127 ? 0.728 -2.849 -22.774 1.00 98.00 127 LYS A C 1
ATOM 997 O O . LYS A 1 127 ? 0.884 -3.990 -22.358 1.00 98.00 127 LYS A O 1
ATOM 1002 N N . ASP A 1 128 ? 0.909 -1.774 -22.013 1.00 98.25 128 ASP A N 1
ATOM 1003 C CA . ASP A 1 128 ? 1.345 -1.872 -20.620 1.00 98.25 128 ASP A CA 1
ATOM 1004 C C . ASP A 1 128 ? 0.179 -2.311 -19.727 1.00 98.25 128 ASP A C 1
ATOM 1006 O O . ASP A 1 128 ? 0.378 -3.078 -18.794 1.00 98.25 128 ASP A O 1
ATOM 1010 N N . ALA A 1 129 ? -1.053 -1.893 -20.038 1.00 98.19 129 ALA A N 1
ATOM 1011 C CA . ALA A 1 129 ? -2.248 -2.371 -19.342 1.00 98.19 129 ALA A CA 1
ATOM 1012 C C . ALA A 1 129 ? -2.456 -3.886 -19.524 1.00 98.19 129 ALA A C 1
ATOM 1014 O O . ALA A 1 129 ? -2.801 -4.571 -18.562 1.00 98.19 129 ALA A O 1
ATOM 1015 N N . ASP A 1 130 ? -2.204 -4.401 -20.731 1.00 98.25 130 ASP A N 1
ATOM 1016 C CA . ASP A 1 130 ? -2.192 -5.833 -21.036 1.00 98.25 130 ASP A CA 1
ATOM 1017 C C . ASP A 1 130 ? -1.099 -6.559 -20.235 1.00 98.25 130 ASP A C 1
ATOM 1019 O O . ASP A 1 130 ? -1.380 -7.570 -19.597 1.00 98.25 130 ASP A O 1
ATOM 1023 N N . ALA A 1 131 ? 0.108 -5.988 -20.152 1.00 98.19 131 ALA A N 1
ATOM 1024 C CA . ALA A 1 131 ? 1.193 -6.543 -19.342 1.00 98.19 131 ALA A CA 1
ATOM 1025 C C . ALA A 1 131 ? 0.863 -6.593 -17.836 1.00 98.19 131 ALA A C 1
ATOM 1027 O O . ALA A 1 131 ? 1.177 -7.587 -17.183 1.00 98.19 131 ALA A O 1
ATOM 1028 N N . VAL A 1 132 ? 0.195 -5.571 -17.273 1.00 98.25 132 VAL A N 1
ATOM 1029 C CA . VAL A 1 132 ? -0.294 -5.625 -15.877 1.00 98.25 132 VAL A CA 1
ATOM 1030 C C . VAL A 1 132 ? -1.340 -6.713 -15.714 1.00 98.25 132 VAL A C 1
ATOM 1032 O O . VAL A 1 132 ? -1.283 -7.465 -14.746 1.00 98.25 132 VAL A O 1
ATOM 1035 N N . ALA A 1 133 ? -2.309 -6.793 -16.628 1.00 97.88 133 ALA A N 1
ATOM 1036 C CA . ALA A 1 133 ? -3.365 -7.792 -16.547 1.00 97.88 133 ALA A CA 1
ATOM 1037 C C . ALA A 1 133 ? -2.785 -9.213 -16.617 1.00 97.88 133 ALA A C 1
ATOM 1039 O O . ALA A 1 133 ? -3.185 -10.066 -15.829 1.00 97.88 133 ALA A O 1
ATOM 1040 N N . ASP A 1 134 ? -1.802 -9.446 -17.489 1.00 98.06 134 ASP A N 1
ATOM 1041 C CA . ASP A 1 134 ? -1.080 -10.713 -17.589 1.00 98.06 134 ASP A CA 1
ATOM 1042 C C . ASP A 1 134 ? -0.267 -11.021 -16.332 1.00 98.06 134 ASP A C 1
ATOM 1044 O O . ASP A 1 134 ? -0.334 -12.141 -15.829 1.00 98.06 134 ASP A O 1
ATOM 1048 N N . TYR A 1 135 ? 0.437 -10.033 -15.774 1.00 98.06 135 TYR A N 1
ATOM 1049 C CA . TYR A 1 135 ? 1.134 -10.186 -14.497 1.00 98.06 135 TYR A CA 1
ATOM 1050 C C . TYR A 1 135 ? 0.162 -10.560 -13.372 1.00 98.06 135 TYR A C 1
ATOM 1052 O O . TYR A 1 135 ? 0.427 -11.468 -12.591 1.00 98.06 135 TYR A O 1
ATOM 1060 N N . MET A 1 136 ? -1.006 -9.920 -13.318 1.00 98.12 136 MET A N 1
ATOM 1061 C CA . MET A 1 136 ? -2.017 -10.192 -12.299 1.00 98.12 136 MET A CA 1
ATOM 1062 C C . MET A 1 136 ? -2.714 -11.547 -12.473 1.00 98.12 136 MET A C 1
ATOM 1064 O O . MET A 1 136 ? -3.367 -11.975 -11.532 1.00 98.12 136 MET A O 1
ATOM 1068 N N . LYS A 1 137 ? -2.553 -12.271 -13.594 1.00 96.94 137 LYS A N 1
ATOM 1069 C CA . LYS A 1 137 ? -3.090 -13.643 -13.739 1.00 96.94 137 LYS A CA 1
ATOM 1070 C C . LYS A 1 137 ? -2.445 -14.636 -12.773 1.00 96.94 137 LYS A C 1
ATOM 1072 O O . LYS A 1 137 ? -3.091 -15.608 -12.394 1.00 96.94 137 LYS A O 1
ATOM 1077 N N . SER A 1 138 ? -1.184 -14.418 -12.387 1.00 97.69 138 SER A N 1
ATOM 1078 C CA . SER A 1 138 ? -0.499 -15.266 -11.401 1.00 97.69 138 SER A CA 1
ATOM 1079 C C . SER A 1 138 ? -0.812 -14.892 -9.951 1.00 97.69 138 SER A C 1
ATOM 1081 O O . SER A 1 138 ? -0.389 -15.598 -9.038 1.00 97.69 138 SER A O 1
ATOM 1083 N N . TYR A 1 139 ? -1.526 -13.788 -9.733 1.00 97.38 139 TYR A N 1
ATOM 1084 C CA . TYR A 1 139 ? -1.903 -13.281 -8.418 1.00 97.38 139 TYR A CA 1
ATOM 1085 C C . TYR A 1 139 ? -3.427 -13.211 -8.302 1.00 97.38 139 TYR A C 1
ATOM 1087 O O . TYR A 1 139 ? -4.165 -13.395 -9.267 1.00 97.38 139 TYR A O 1
ATOM 1095 N N . ASN A 1 140 ? -3.927 -12.922 -7.104 1.00 95.06 140 ASN A N 1
ATOM 1096 C CA . ASN A 1 140 ? -5.322 -12.524 -6.984 1.00 95.06 140 ASN A CA 1
ATOM 1097 C C . ASN A 1 140 ? -5.470 -11.109 -7.543 1.00 95.06 140 ASN A C 1
ATOM 1099 O O . ASN A 1 140 ? -4.671 -10.231 -7.229 1.00 95.06 140 ASN A O 1
ATOM 1103 N N . VAL A 1 141 ? -6.526 -10.865 -8.317 1.00 95.44 141 VAL A N 1
ATOM 1104 C CA . VAL A 1 141 ? -6.851 -9.535 -8.869 1.00 95.44 141 VAL A CA 1
ATOM 1105 C C . VAL A 1 141 ? -7.028 -8.471 -7.765 1.00 95.44 141 VAL A C 1
ATOM 1107 O O . VAL A 1 141 ? -6.845 -7.275 -8.000 1.00 95.44 141 VAL A O 1
ATOM 1110 N N . ASP A 1 142 ? -7.321 -8.927 -6.546 1.00 96.44 142 ASP A N 1
ATOM 1111 C CA . ASP A 1 142 ? -7.482 -8.118 -5.335 1.00 96.44 142 ASP A CA 1
ATOM 1112 C C . ASP A 1 142 ? -6.180 -7.930 -4.530 1.00 96.44 142 ASP A C 1
ATOM 1114 O O . ASP A 1 142 ? -6.176 -7.234 -3.514 1.00 96.44 142 ASP A O 1
ATOM 1118 N N . ASP A 1 143 ? -5.053 -8.508 -4.965 1.00 97.56 143 ASP A N 1
ATOM 1119 C CA . ASP A 1 143 ? -3.749 -8.283 -4.336 1.00 97.56 143 ASP A CA 1
ATOM 1120 C C . ASP A 1 143 ? -3.203 -6.894 -4.701 1.00 97.56 143 ASP A C 1
ATOM 1122 O O . ASP A 1 143 ? -2.522 -6.676 -5.709 1.00 97.56 143 ASP A O 1
ATOM 1126 N N . LEU A 1 144 ? -3.503 -5.931 -3.831 1.00 97.88 144 LEU A N 1
ATOM 1127 C CA . LEU A 1 144 ? -3.111 -4.534 -3.992 1.00 97.88 144 LEU A CA 1
ATOM 1128 C C . LEU A 1 144 ? -1.586 -4.324 -3.980 1.00 97.88 144 LEU A C 1
ATOM 1130 O O . LEU A 1 144 ? -1.112 -3.343 -4.557 1.00 97.88 144 LEU A O 1
ATOM 1134 N N . PHE A 1 145 ? -0.804 -5.208 -3.347 1.00 97.75 145 PHE A N 1
ATOM 1135 C CA . PHE A 1 145 ? 0.657 -5.083 -3.319 1.00 97.75 145 PHE A CA 1
ATOM 1136 C C . PHE A 1 145 ? 1.279 -5.552 -4.629 1.00 97.75 145 PHE A C 1
ATOM 1138 O O . PHE A 1 145 ? 2.149 -4.857 -5.164 1.00 97.75 145 PHE A O 1
ATOM 1145 N N . ALA A 1 146 ? 0.812 -6.686 -5.160 1.00 98.06 146 ALA A N 1
ATOM 1146 C CA . ALA A 1 146 ? 1.204 -7.155 -6.486 1.00 98.06 146 ALA A CA 1
ATOM 1147 C C . ALA A 1 146 ? 0.843 -6.109 -7.552 1.00 98.06 146 ALA A C 1
ATOM 1149 O O . ALA A 1 146 ? 1.697 -5.716 -8.349 1.00 98.06 146 ALA A O 1
ATOM 1150 N N . LEU A 1 147 ? -0.375 -5.562 -7.481 1.00 98.19 147 LEU A N 1
ATOM 1151 C CA . LEU A 1 147 ? -0.827 -4.514 -8.390 1.00 98.19 147 LEU A CA 1
ATOM 1152 C C . LEU A 1 147 ? 0.014 -3.238 -8.261 1.00 98.19 147 LEU A C 1
ATOM 1154 O O . LEU A 1 147 ? 0.472 -2.703 -9.266 1.00 98.19 147 LEU A O 1
ATOM 1158 N N . SER A 1 148 ? 0.277 -2.754 -7.041 1.00 98.00 148 SER A N 1
ATOM 1159 C CA . SER A 1 148 ? 1.129 -1.573 -6.846 1.00 98.00 148 SER A CA 1
ATOM 1160 C C . SER A 1 148 ? 2.533 -1.777 -7.416 1.00 98.00 148 SER A C 1
ATOM 1162 O O . SER A 1 148 ? 3.073 -0.837 -7.995 1.00 98.00 148 SER A O 1
ATOM 1164 N N . ARG A 1 149 ? 3.121 -2.971 -7.261 1.00 98.12 149 ARG A N 1
ATOM 1165 C CA . ARG A 1 149 ? 4.449 -3.291 -7.802 1.00 98.12 149 ARG A CA 1
ATOM 1166 C C . ARG A 1 149 ? 4.446 -3.280 -9.331 1.00 98.12 149 ARG A C 1
ATOM 1168 O O . ARG A 1 149 ? 5.284 -2.605 -9.913 1.00 98.12 149 ARG A O 1
ATOM 1175 N N . ALA A 1 150 ? 3.463 -3.919 -9.966 1.00 98.19 150 ALA A N 1
ATOM 1176 C CA . ALA A 1 150 ? 3.330 -3.909 -11.424 1.00 98.19 150 ALA A CA 1
ATOM 1177 C C . ALA A 1 150 ? 3.199 -2.481 -11.989 1.00 98.19 150 ALA A C 1
ATOM 1179 O O . ALA A 1 150 ? 3.763 -2.150 -13.031 1.00 98.19 150 ALA A O 1
ATOM 1180 N N . LEU A 1 151 ? 2.486 -1.603 -11.276 1.00 98.12 151 LEU A N 1
ATOM 1181 C CA . LEU A 1 151 ? 2.358 -0.192 -11.647 1.00 98.12 151 LEU A CA 1
ATOM 1182 C C .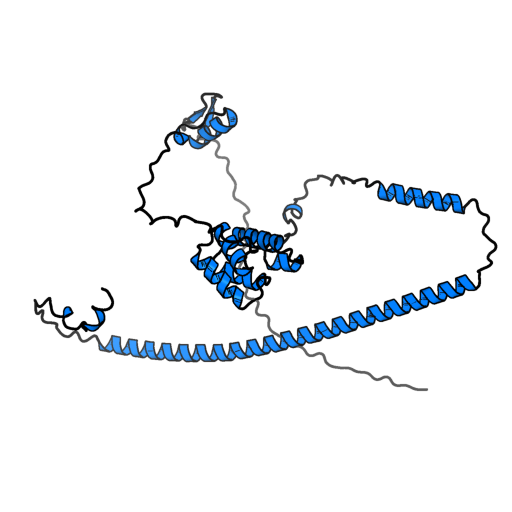 LEU A 1 151 ? 3.662 0.595 -11.479 1.00 98.12 151 LEU A C 1
ATOM 1184 O O . LEU A 1 151 ? 3.922 1.510 -12.264 1.00 98.12 151 LEU A O 1
ATOM 1188 N N . ASP A 1 152 ? 4.466 0.259 -10.470 1.00 97.88 152 ASP A N 1
ATOM 1189 C CA . ASP A 1 152 ? 5.797 0.837 -10.281 1.00 97.88 152 ASP A CA 1
ATOM 1190 C C . ASP A 1 152 ? 6.765 0.387 -11.383 1.00 97.88 152 ASP A C 1
ATOM 1192 O O . ASP A 1 152 ? 7.501 1.223 -11.908 1.00 97.88 152 ASP A O 1
ATOM 1196 N N . ASP A 1 153 ? 6.699 -0.878 -11.806 1.00 98.06 153 ASP A N 1
ATOM 1197 C CA . ASP A 1 153 ? 7.545 -1.436 -12.871 1.00 98.06 153 ASP A CA 1
ATOM 1198 C C . ASP A 1 153 ? 7.277 -0.780 -14.239 1.00 98.06 153 ASP A C 1
ATOM 1200 O O . ASP A 1 153 ? 8.196 -0.572 -15.031 1.00 98.06 153 ASP A O 1
ATOM 1204 N N . ILE A 1 154 ? 6.033 -0.363 -14.496 1.00 98.06 154 ILE A N 1
ATOM 1205 C CA . ILE A 1 154 ? 5.649 0.412 -15.694 1.00 98.06 154 ILE A CA 1
ATOM 1206 C C . ILE A 1 154 ? 6.026 1.900 -15.567 1.00 98.06 154 ILE A C 1
ATOM 1208 O O . ILE A 1 154 ? 5.968 2.660 -16.535 1.00 98.06 154 ILE A O 1
ATOM 1212 N N . GLY A 1 155 ? 6.431 2.350 -14.378 1.00 97.75 155 GLY A N 1
ATOM 1213 C CA . GLY A 1 155 ? 6.784 3.743 -14.122 1.00 97.75 155 GLY A CA 1
ATOM 1214 C C . GLY A 1 155 ? 5.566 4.659 -13.988 1.00 97.75 155 GLY A C 1
ATOM 1215 O O . GLY A 1 155 ? 5.629 5.841 -14.345 1.00 97.75 155 GLY A O 1
ATOM 1216 N N . MET A 1 156 ? 4.437 4.149 -13.481 1.00 98.12 156 MET A N 1
ATOM 1217 C CA . MET A 1 156 ? 3.263 4.982 -13.231 1.00 98.12 156 MET A CA 1
ATOM 1218 C C . MET A 1 156 ? 3.582 6.056 -12.168 1.00 98.12 156 MET A C 1
ATOM 1220 O O . MET A 1 156 ? 3.983 5.723 -11.051 1.00 98.12 156 MET A O 1
ATOM 1224 N N . PRO A 1 157 ? 3.346 7.358 -12.441 1.00 97.56 157 PRO A N 1
ATOM 1225 C CA . PRO A 1 157 ? 3.615 8.413 -11.467 1.00 97.56 157 PRO A CA 1
ATOM 1226 C C . PRO A 1 157 ? 2.854 8.196 -10.156 1.00 97.56 157 PRO A C 1
ATOM 1228 O O . PRO A 1 157 ? 1.657 7.904 -10.177 1.00 97.56 157 PRO A O 1
ATOM 1231 N N . ARG A 1 158 ? 3.509 8.438 -9.012 1.00 96.44 158 ARG A N 1
ATOM 1232 C CA . ARG A 1 158 ? 2.970 8.163 -7.665 1.00 96.44 158 ARG A CA 1
ATOM 1233 C C . ARG A 1 158 ? 1.545 8.682 -7.440 1.00 96.44 158 ARG A C 1
ATOM 1235 O O . ARG A 1 158 ? 0.700 7.943 -6.946 1.00 96.44 158 ARG A O 1
ATOM 1242 N N . ASN A 1 159 ? 1.254 9.922 -7.838 1.00 96.00 159 ASN A N 1
ATOM 1243 C CA . ASN A 1 159 ? -0.086 10.503 -7.678 1.00 96.00 159 ASN A CA 1
ATOM 1244 C C . ASN A 1 159 ? -1.136 9.788 -8.536 1.00 96.00 159 ASN A C 1
ATOM 1246 O O . ASN A 1 159 ? -2.253 9.562 -8.080 1.00 96.00 159 ASN A O 1
ATOM 1250 N N . ARG A 1 160 ? -0.778 9.408 -9.768 1.00 97.50 160 ARG A N 1
ATOM 1251 C CA . ARG A 1 160 ? -1.670 8.667 -10.666 1.00 97.50 160 ARG A CA 1
ATOM 1252 C C . ARG A 1 160 ? -1.915 7.257 -10.137 1.00 97.50 160 ARG A C 1
ATOM 1254 O O . ARG A 1 160 ? -3.066 6.842 -10.084 1.00 97.50 160 ARG A O 1
ATOM 1261 N N . LYS A 1 161 ? -0.860 6.587 -9.665 1.00 97.50 161 LYS A N 1
ATOM 1262 C CA . LYS A 1 161 ? -0.933 5.282 -8.998 1.00 97.50 161 LYS A CA 1
ATOM 1263 C C . LYS A 1 161 ? -1.870 5.318 -7.795 1.00 97.50 161 LYS A C 1
ATOM 1265 O O . LYS A 1 161 ? -2.771 4.495 -7.703 1.00 97.50 161 LYS A O 1
ATOM 1270 N N . ARG A 1 162 ? -1.725 6.324 -6.924 1.00 97.50 162 ARG A N 1
ATOM 1271 C CA . ARG A 1 162 ? -2.609 6.542 -5.768 1.00 97.50 162 ARG A CA 1
ATOM 1272 C C . ARG A 1 162 ? -4.076 6.666 -6.182 1.00 97.50 162 ARG A C 1
ATOM 1274 O O . ARG A 1 162 ? -4.926 5.975 -5.633 1.00 97.50 162 ARG A O 1
ATOM 1281 N N . MET A 1 163 ? -4.366 7.528 -7.157 1.00 97.25 163 MET A N 1
ATOM 1282 C CA . MET A 1 163 ? -5.737 7.750 -7.634 1.00 97.25 163 MET A CA 1
ATOM 1283 C C . MET A 1 163 ? -6.337 6.501 -8.286 1.00 97.25 163 MET A C 1
ATOM 1285 O O . MET A 1 163 ? -7.526 6.238 -8.118 1.00 97.25 163 MET A O 1
ATOM 1289 N N . PHE A 1 164 ? -5.525 5.748 -9.028 1.00 98.00 164 PHE A N 1
ATOM 1290 C CA . PHE A 1 164 ? -5.939 4.494 -9.644 1.00 98.00 164 PHE A CA 1
ATOM 1291 C C . PHE A 1 164 ? -6.264 3.439 -8.584 1.00 98.00 164 PHE A C 1
ATOM 1293 O O . PHE A 1 164 ? -7.374 2.919 -8.572 1.00 98.00 164 PHE A O 1
ATOM 1300 N N . LEU A 1 165 ? -5.343 3.185 -7.649 1.00 97.94 165 LEU A N 1
ATOM 1301 C CA . LEU A 1 165 ? -5.533 2.200 -6.583 1.00 97.94 165 LEU A CA 1
ATOM 1302 C C . LEU A 1 165 ? -6.752 2.535 -5.714 1.00 97.94 165 LEU A C 1
ATOM 1304 O O . LEU A 1 165 ? -7.547 1.647 -5.434 1.00 97.94 165 LEU A O 1
ATOM 1308 N N . GLN A 1 166 ? -6.961 3.806 -5.353 1.00 97.31 166 GLN A N 1
ATOM 1309 C CA . GLN A 1 166 ? -8.152 4.218 -4.603 1.00 97.31 166 GLN A CA 1
ATOM 1310 C C . GLN A 1 166 ? -9.446 3.925 -5.376 1.00 97.31 166 GLN A C 1
ATOM 1312 O O . GLN A 1 166 ? -10.415 3.432 -4.805 1.00 97.31 166 GLN A O 1
ATOM 1317 N N . SER A 1 167 ? -9.464 4.207 -6.681 1.00 97.50 167 SER A N 1
ATOM 1318 C CA . SER A 1 167 ? -10.621 3.906 -7.524 1.00 97.50 167 SER A CA 1
ATOM 1319 C C . SER A 1 167 ? -10.840 2.405 -7.694 1.00 97.50 167 SER A C 1
ATOM 1321 O O . SER A 1 167 ? -11.991 1.988 -7.767 1.00 97.50 167 SER A O 1
ATOM 1323 N N . TRP A 1 168 ? -9.769 1.611 -7.749 1.00 97.62 168 TRP A N 1
ATOM 1324 C CA . TRP A 1 168 ? -9.829 0.152 -7.832 1.00 97.62 168 TRP A CA 1
ATOM 1325 C C . TRP A 1 168 ? -10.417 -0.464 -6.560 1.00 97.62 168 TRP A C 1
ATOM 1327 O O . TRP A 1 168 ? -11.360 -1.246 -6.629 1.00 97.62 168 TRP A O 1
ATOM 1337 N N . ILE A 1 169 ? -9.914 -0.034 -5.398 1.00 97.31 169 ILE A N 1
ATOM 1338 C CA . ILE A 1 169 ? -10.396 -0.446 -4.073 1.00 97.31 169 ILE A CA 1
ATOM 1339 C C . ILE A 1 169 ? -11.888 -0.150 -3.933 1.00 97.31 169 ILE A C 1
ATOM 1341 O O . ILE A 1 169 ? -12.655 -1.032 -3.560 1.00 97.31 169 ILE A O 1
ATOM 1345 N N . ASN A 1 170 ? -12.304 1.067 -4.296 1.00 96.75 170 ASN A N 1
ATOM 1346 C CA . ASN A 1 170 ? -13.704 1.477 -4.217 1.00 96.75 170 ASN A CA 1
ATOM 1347 C C . ASN A 1 170 ? -14.597 0.693 -5.194 1.00 96.75 170 ASN A C 1
ATOM 1349 O O . ASN A 1 170 ? -15.733 0.382 -4.862 1.00 96.75 170 ASN A O 1
ATOM 1353 N N . ALA A 1 171 ? -14.106 0.382 -6.399 1.00 95.38 171 ALA A N 1
ATOM 1354 C CA . ALA A 1 171 ? -14.880 -0.347 -7.405 1.00 95.38 171 ALA A CA 1
ATOM 1355 C C . ALA A 1 171 ? -15.145 -1.809 -7.013 1.00 95.38 171 ALA A C 1
ATOM 1357 O O . ALA A 1 171 ? -16.132 -2.389 -7.458 1.00 95.38 171 ALA A O 1
ATOM 1358 N N . ARG A 1 172 ? -14.266 -2.400 -6.197 1.00 95.62 172 ARG A N 1
ATOM 1359 C CA . ARG A 1 172 ? -14.346 -3.803 -5.767 1.00 95.62 172 ARG A CA 1
ATOM 1360 C C . ARG A 1 172 ? -14.714 -3.984 -4.295 1.00 95.62 172 ARG A C 1
ATOM 1362 O O . ARG A 1 172 ? -14.729 -5.115 -3.825 1.00 95.62 172 ARG A O 1
ATOM 1369 N N . ASP A 1 173 ? -15.010 -2.887 -3.600 1.00 96.31 173 ASP A N 1
ATOM 1370 C CA . ASP A 1 173 ? -15.356 -2.855 -2.174 1.00 96.31 173 ASP A CA 1
ATOM 1371 C C . ASP A 1 173 ? -14.344 -3.610 -1.288 1.00 96.31 173 ASP A C 1
ATOM 1373 O O . ASP A 1 173 ? -14.692 -4.369 -0.384 1.00 96.31 173 ASP A O 1
ATOM 1377 N N . ILE A 1 174 ? -13.050 -3.442 -1.584 1.00 96.81 174 ILE A N 1
ATOM 1378 C CA . ILE A 1 174 ? -11.979 -4.137 -0.860 1.00 96.81 174 ILE A CA 1
ATOM 1379 C C . ILE A 1 174 ? -11.766 -3.437 0.493 1.00 96.81 174 ILE A C 1
ATOM 1381 O O . ILE A 1 174 ? -11.419 -2.252 0.514 1.00 96.81 174 ILE A O 1
ATOM 1385 N N . PRO A 1 175 ? -11.903 -4.133 1.637 1.00 96.69 175 PRO A N 1
ATOM 1386 C CA . PRO A 1 175 ? -11.653 -3.533 2.939 1.00 96.69 175 PRO A CA 1
ATOM 1387 C C . PRO A 1 175 ? -10.151 -3.295 3.125 1.00 96.69 175 PRO A C 1
ATOM 1389 O O . PRO A 1 175 ? -9.351 -4.231 3.167 1.00 96.69 175 PRO A O 1
ATOM 1392 N N . VAL A 1 176 ? -9.757 -2.029 3.253 1.00 96.69 176 VAL A N 1
ATOM 1393 C CA . VAL A 1 176 ? -8.353 -1.632 3.414 1.00 96.69 176 VAL A CA 1
ATOM 1394 C C . VAL A 1 176 ? -8.117 -1.066 4.810 1.00 96.69 176 VAL A C 1
ATOM 1396 O O . VAL A 1 176 ? -8.643 -0.014 5.166 1.00 96.69 176 VAL A O 1
ATOM 1399 N N . ASP A 1 177 ? -7.277 -1.751 5.591 1.00 96.56 177 ASP A N 1
ATOM 1400 C CA . ASP A 1 177 ? -6.799 -1.238 6.877 1.00 96.56 177 ASP A CA 1
ATOM 1401 C C . ASP A 1 177 ? -5.913 0.002 6.677 1.00 96.56 177 ASP A C 1
ATOM 1403 O O . ASP A 1 177 ? -5.173 0.120 5.696 1.00 96.56 177 ASP A O 1
ATOM 1407 N N . ARG A 1 178 ? -5.927 0.917 7.648 1.00 93.56 178 ARG A N 1
ATOM 1408 C CA . ARG A 1 178 ? -5.144 2.156 7.615 1.00 93.56 178 ARG A CA 1
ATOM 1409 C C . ARG A 1 178 ? -3.652 1.882 7.432 1.00 93.56 178 ARG A C 1
ATOM 1411 O O . ARG A 1 178 ? -3.007 2.557 6.634 1.00 93.56 178 ARG A O 1
ATOM 1418 N N . LYS A 1 179 ? -3.108 0.866 8.110 1.00 94.50 179 LYS A N 1
ATOM 1419 C CA . LYS A 1 179 ? -1.693 0.482 7.960 1.00 94.50 179 LYS A CA 1
ATOM 1420 C C . LYS A 1 179 ? -1.385 -0.001 6.544 1.00 94.50 179 LYS A C 1
ATOM 1422 O O . LYS A 1 179 ? -0.312 0.279 6.011 1.00 94.50 179 LYS A O 1
ATOM 1427 N N . LEU A 1 180 ? -2.321 -0.720 5.925 1.00 94.62 180 LEU A N 1
ATOM 1428 C CA . LEU A 1 180 ? -2.189 -1.198 4.552 1.00 94.62 180 LEU A CA 1
ATOM 1429 C C . LEU A 1 180 ? -2.246 -0.022 3.565 1.00 94.62 180 LEU A C 1
ATOM 1431 O O . LEU A 1 180 ? -1.387 0.079 2.690 1.00 94.62 180 LEU A O 1
ATOM 1435 N N . ALA A 1 181 ? -3.169 0.921 3.767 1.00 96.25 181 ALA A N 1
ATOM 1436 C CA . ALA A 1 181 ? -3.256 2.151 2.981 1.00 96.25 181 ALA A CA 1
ATOM 1437 C C . ALA A 1 181 ? -1.996 3.030 3.090 1.00 96.25 181 ALA A C 1
ATOM 1439 O O . ALA A 1 181 ? -1.539 3.575 2.084 1.00 96.25 181 ALA A O 1
ATOM 1440 N N . GLU A 1 182 ? -1.405 3.147 4.282 1.00 94.62 182 GLU A N 1
ATOM 1441 C CA . GLU A 1 182 ? -0.135 3.853 4.498 1.00 94.62 182 GLU A CA 1
ATOM 1442 C C . GLU A 1 182 ? 1.018 3.169 3.746 1.00 94.62 182 GLU A C 1
ATOM 1444 O O . GLU A 1 182 ? 1.786 3.839 3.053 1.00 94.62 182 GLU A O 1
ATOM 1449 N N . ARG A 1 183 ? 1.103 1.830 3.790 1.00 95.19 183 ARG A N 1
ATOM 1450 C CA . ARG A 1 183 ? 2.125 1.061 3.051 1.00 95.19 183 ARG A CA 1
ATOM 1451 C C . ARG A 1 183 ? 1.984 1.175 1.533 1.00 95.19 183 ARG A C 1
ATOM 1453 O O . ARG A 1 183 ? 2.997 1.224 0.842 1.00 95.19 183 ARG A O 1
ATOM 1460 N N . LEU A 1 184 ? 0.758 1.244 1.016 1.00 96.00 184 LEU A N 1
ATOM 1461 C CA . LEU A 1 184 ? 0.486 1.484 -0.407 1.00 96.00 184 LEU A CA 1
ATOM 1462 C C . LEU A 1 184 ? 0.692 2.954 -0.818 1.00 96.00 184 LEU A C 1
ATOM 1464 O O . LEU A 1 184 ? 0.638 3.285 -2.004 1.00 96.00 184 LEU A O 1
ATOM 1468 N N . GLY A 1 185 ? 0.927 3.855 0.143 1.00 94.88 185 GLY A N 1
ATOM 1469 C CA . GLY A 1 185 ? 1.056 5.289 -0.104 1.00 94.88 185 GLY A CA 1
ATOM 1470 C C . GLY A 1 185 ? -0.254 5.960 -0.528 1.00 94.88 185 GLY A C 1
ATOM 1471 O O . GLY A 1 185 ? -0.211 6.999 -1.193 1.00 94.88 185 GLY A O 1
ATOM 1472 N N . LEU A 1 186 ? -1.402 5.368 -0.174 1.00 95.56 186 LEU A N 1
ATOM 1473 C CA . LEU A 1 186 ? -2.735 5.939 -0.394 1.00 95.56 186 LEU A CA 1
ATOM 1474 C C . LEU A 1 186 ? -3.016 7.085 0.572 1.00 95.56 186 LEU A C 1
ATOM 1476 O O . LEU A 1 186 ? -3.557 8.118 0.187 1.00 95.56 186 LEU A O 1
ATOM 1480 N N . ILE A 1 187 ? -2.592 6.907 1.818 1.00 93.56 187 ILE A N 1
ATOM 1481 C CA . ILE A 1 187 ? -2.638 7.933 2.848 1.00 93.56 187 ILE A CA 1
ATOM 1482 C C . ILE A 1 187 ? -1.236 8.529 2.918 1.00 93.56 187 ILE A C 1
ATOM 1484 O O . ILE A 1 187 ? -0.248 7.803 3.058 1.00 93.56 187 ILE A O 1
ATOM 1488 N N . GLU A 1 188 ? -1.128 9.849 2.763 1.00 85.44 188 GLU A N 1
ATOM 1489 C CA . GLU A 1 188 ? 0.121 10.520 3.113 1.00 85.44 188 GLU A CA 1
ATOM 1490 C C . GLU A 1 188 ? 0.368 10.269 4.597 1.00 85.44 188 GLU A C 1
ATOM 1492 O O . GLU A 1 188 ? -0.565 10.464 5.383 1.00 85.44 188 GLU A O 1
ATOM 1497 N N . PRO A 1 189 ? 1.577 9.816 4.992 1.00 79.81 189 PRO A N 1
ATOM 1498 C CA . PRO A 1 189 ? 1.903 9.713 6.400 1.00 79.81 189 PRO A CA 1
ATOM 1499 C C . PRO A 1 189 ? 1.534 11.057 6.997 1.00 79.81 189 PRO A C 1
ATOM 1501 O O . PRO A 1 189 ? 2.009 12.089 6.514 1.00 79.81 189 PRO A O 1
ATOM 1504 N N . SER A 1 190 ? 0.627 11.046 7.972 1.00 76.62 190 SER A N 1
ATOM 1505 C CA . SER A 1 190 ? 0.324 12.235 8.749 1.00 76.62 190 SER A CA 1
ATOM 1506 C C . SER A 1 190 ? 1.598 12.534 9.516 1.00 76.62 190 SER A C 1
ATOM 1508 O O . SER A 1 190 ? 1.757 12.108 10.658 1.00 76.62 190 SER A O 1
ATOM 1510 N N . TYR A 1 191 ? 2.553 13.190 8.856 1.00 67.88 191 TYR A N 1
ATOM 1511 C CA . TYR A 1 191 ? 3.680 13.785 9.528 1.00 67.88 191 TYR A CA 1
ATOM 1512 C C . TYR A 1 191 ? 3.038 14.654 10.603 1.00 67.88 191 TYR A C 1
ATOM 1514 O O . TYR A 1 191 ? 2.166 15.460 10.256 1.00 67.88 191 TYR A O 1
ATOM 1522 N N . PRO A 1 192 ? 3.376 14.445 11.891 1.00 65.94 192 PRO A N 1
ATOM 1523 C CA . PRO A 1 192 ? 3.006 15.392 12.928 1.00 65.94 192 PRO A CA 1
ATOM 1524 C C . PRO A 1 192 ? 3.350 16.748 12.347 1.00 65.94 192 PRO A C 1
ATOM 1526 O O . PRO A 1 192 ? 4.466 16.903 11.848 1.00 65.94 192 PRO A O 1
ATOM 1529 N N . ASP A 1 193 ? 2.374 17.641 12.236 1.00 60.53 193 ASP A N 1
ATOM 1530 C CA . ASP A 1 193 ? 2.605 18.901 11.558 1.00 60.53 193 ASP A CA 1
ATOM 1531 C C . ASP A 1 193 ? 3.660 19.669 12.357 1.00 60.53 193 ASP A C 1
ATOM 1533 O O . ASP A 1 193 ? 3.358 20.361 13.329 1.00 60.53 193 ASP A O 1
ATOM 1537 N N . TRP A 1 194 ? 4.929 19.503 11.979 1.00 61.19 194 TRP A N 1
ATOM 1538 C CA . TRP A 1 194 ? 6.050 20.127 12.663 1.00 61.19 194 TRP A CA 1
ATOM 1539 C C . TRP A 1 194 ? 5.953 21.653 12.546 1.00 61.19 194 TRP A C 1
ATOM 1541 O O . TRP A 1 194 ? 6.593 22.367 13.315 1.00 61.19 194 TRP A O 1
ATOM 1551 N N . ARG A 1 195 ? 5.112 22.177 11.633 1.00 56.38 195 ARG A N 1
ATOM 1552 C CA . ARG A 1 195 ? 4.804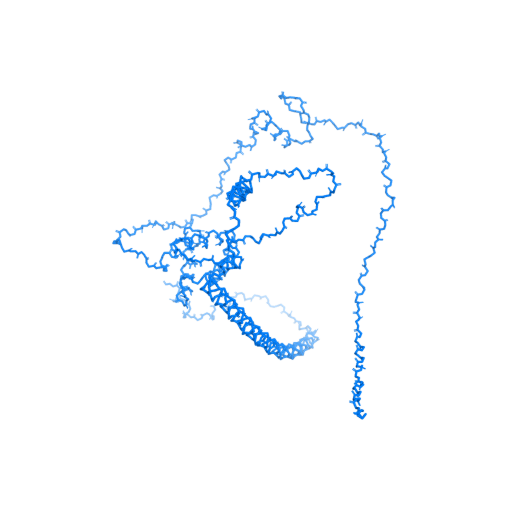 23.610 11.550 1.00 56.38 195 ARG A CA 1
ATOM 1553 C C . ARG A 1 195 ? 4.019 24.107 12.759 1.00 56.38 195 ARG A C 1
ATOM 1555 O O . ARG A 1 195 ? 4.174 25.270 13.110 1.00 56.38 195 ARG A O 1
ATOM 1562 N N . HIS A 1 196 ? 3.264 23.247 13.440 1.00 53.41 196 HIS A N 1
ATOM 1563 C CA . HIS A 1 196 ? 2.663 23.586 14.730 1.00 53.41 196 HIS A CA 1
ATOM 1564 C C . HIS A 1 196 ? 3.631 23.431 15.906 1.00 53.41 196 HIS A C 1
ATOM 1566 O O . HIS A 1 196 ? 3.418 24.039 16.950 1.00 53.41 196 HIS A O 1
ATOM 1572 N N . THR A 1 197 ? 4.715 22.668 15.755 1.00 53.38 197 THR A N 1
ATOM 1573 C CA . THR A 1 197 ? 5.666 22.411 16.850 1.00 53.38 197 THR A CA 1
ATOM 1574 C C . THR A 1 197 ? 6.782 23.457 16.950 1.00 53.38 197 THR A C 1
ATOM 1576 O O . THR A 1 197 ? 7.407 23.572 17.998 1.00 53.38 197 THR A O 1
ATOM 1579 N N . PHE A 1 198 ? 7.007 24.260 15.905 1.00 49.19 198 PHE A N 1
ATOM 1580 C CA . PHE A 1 198 ? 7.979 25.364 15.904 1.00 49.19 198 PHE A CA 1
ATOM 1581 C C . PHE A 1 198 ? 7.321 26.746 15.804 1.00 49.19 198 PHE A C 1
ATOM 1583 O O . PHE A 1 198 ? 7.891 27.667 15.213 1.00 49.19 198 PHE A O 1
ATOM 1590 N N . HIS A 1 199 ? 6.135 26.927 16.394 1.00 45.91 199 HIS A N 1
ATOM 1591 C CA . HIS A 1 199 ? 5.652 28.280 16.656 1.00 45.91 199 HIS A CA 1
ATOM 1592 C C . HIS A 1 199 ? 6.544 28.888 17.747 1.00 45.91 199 HIS A C 1
ATOM 1594 O O . HIS A 1 199 ? 6.375 28.631 18.938 1.00 45.91 199 HIS A O 1
ATOM 1600 N N . TYR A 1 200 ? 7.561 29.636 17.310 1.00 47.69 200 TYR A N 1
ATOM 1601 C CA . TYR A 1 200 ? 8.367 30.508 18.158 1.00 47.69 200 TYR A CA 1
ATOM 1602 C C . TYR A 1 200 ? 7.421 31.317 19.046 1.00 47.69 200 TYR A C 1
ATOM 1604 O O . TYR A 1 200 ? 6.509 31.966 18.531 1.00 47.69 200 TYR A O 1
ATOM 1612 N N . GLY A 1 201 ? 7.629 31.228 20.360 1.00 48.50 201 GLY A N 1
ATOM 1613 C CA . GLY A 1 201 ? 6.804 31.855 21.383 1.00 48.50 201 GLY A CA 1
ATOM 1614 C C . GLY A 1 201 ? 6.738 33.370 21.234 1.00 48.50 201 GLY A C 1
ATOM 1615 O O . GLY A 1 201 ? 7.536 34.098 21.819 1.00 48.50 201 GLY A O 1
ATOM 1616 N N . TYR A 1 202 ? 5.749 33.833 20.481 1.00 46.16 202 TYR A N 1
ATOM 1617 C CA . TYR A 1 202 ? 5.176 35.154 20.632 1.00 46.16 202 TYR A CA 1
ATOM 1618 C C . TYR A 1 202 ? 3.728 34.941 21.045 1.00 46.16 202 TYR A C 1
ATOM 1620 O O . TYR A 1 202 ? 2.953 34.342 20.309 1.00 46.16 202 TYR A O 1
ATOM 1628 N N . TYR A 1 203 ? 3.454 35.342 22.280 1.00 49.00 203 TYR A N 1
ATOM 1629 C CA . TYR A 1 203 ? 2.193 35.283 23.000 1.00 49.00 203 TYR A CA 1
ATOM 1630 C C . TYR A 1 203 ? 0.961 35.425 22.100 1.00 49.00 203 TYR A C 1
ATOM 1632 O O . TYR A 1 203 ? 0.545 36.532 21.783 1.00 49.00 203 TYR A O 1
ATOM 1640 N N . ASP A 1 204 ? 0.352 34.298 21.767 1.00 49.19 204 ASP A N 1
ATOM 1641 C CA . ASP A 1 204 ? -1.096 34.215 21.701 1.00 49.19 204 ASP A CA 1
ATOM 1642 C C . ASP A 1 204 ? -1.460 33.026 22.578 1.00 49.19 204 ASP A C 1
ATOM 1644 O O . ASP A 1 204 ? -1.127 31.874 22.282 1.00 49.19 204 ASP A O 1
ATOM 1648 N N . GLU A 1 205 ? -2.051 33.333 23.733 1.00 52.00 205 GLU A N 1
ATOM 1649 C CA . GLU A 1 205 ? -2.711 32.336 24.558 1.00 52.00 205 GLU A CA 1
ATOM 1650 C C . GLU A 1 205 ? -3.585 31.473 23.646 1.00 52.00 205 GLU A C 1
ATOM 1652 O O . GLU A 1 205 ? -4.329 32.012 22.815 1.00 52.00 205 GLU A O 1
ATOM 1657 N N . PRO A 1 206 ? -3.521 30.138 23.766 1.00 45.47 206 PRO A N 1
ATOM 1658 C CA . PRO A 1 206 ? -4.456 29.292 23.066 1.00 45.47 206 PRO A CA 1
ATOM 1659 C C . PRO A 1 206 ? -5.832 29.657 23.609 1.00 45.47 206 PRO A C 1
ATOM 1661 O O . PRO A 1 206 ? -6.208 29.261 24.711 1.00 45.47 206 PRO A O 1
ATOM 1664 N N . SER A 1 207 ? -6.579 30.450 22.841 1.00 55.53 207 SER A N 1
ATOM 1665 C CA . SER A 1 207 ? -8.013 30.569 23.021 1.00 55.53 207 SER A CA 1
ATOM 1666 C C . SER A 1 207 ? -8.562 29.167 22.808 1.00 55.53 207 SER A C 1
ATOM 1668 O O . SER A 1 207 ? -8.799 28.712 21.688 1.00 55.53 207 SER A O 1
ATOM 1670 N N . GLU A 1 208 ? -8.668 28.433 23.914 1.00 50.28 208 GLU A N 1
ATOM 1671 C CA . GLU A 1 208 ? -9.413 27.203 24.021 1.00 50.28 208 GLU A CA 1
ATOM 1672 C C . GLU A 1 208 ? -10.800 27.525 23.481 1.00 50.28 208 GLU A C 1
ATOM 1674 O O . GLU A 1 208 ? -11.678 28.026 24.187 1.00 50.28 208 GLU A O 1
ATOM 1679 N N . ARG A 1 209 ? -11.025 27.233 22.199 1.00 53.66 209 ARG A N 1
ATOM 1680 C CA . ARG A 1 209 ? -12.365 26.973 21.707 1.00 53.66 209 ARG A CA 1
ATOM 1681 C C . ARG A 1 209 ? -12.791 25.693 22.404 1.00 53.66 209 ARG A C 1
ATOM 1683 O O . ARG A 1 209 ? -12.721 24.608 21.836 1.00 53.66 209 ARG A O 1
ATOM 1690 N N . LYS A 1 210 ? -13.204 25.842 23.665 1.00 53.25 210 LYS A N 1
ATOM 1691 C CA . LYS A 1 210 ? -14.082 24.928 24.370 1.00 53.25 210 LYS A CA 1
ATOM 1692 C C . LYS A 1 210 ? -15.281 24.781 23.455 1.00 53.25 210 LYS A C 1
ATOM 1694 O O . LYS A 1 210 ? -16.199 25.596 23.471 1.00 53.25 210 LYS A O 1
ATOM 1699 N N . GLN A 1 211 ? -15.248 23.758 22.608 1.00 53.09 211 GLN A N 1
ATOM 1700 C CA . GLN A 1 211 ? -16.475 23.136 22.168 1.00 53.09 211 GLN A CA 1
ATOM 1701 C C . GLN A 1 211 ? -17.130 22.667 23.462 1.00 53.09 211 GLN A C 1
ATOM 1703 O O . GLN A 1 211 ? -16.789 21.620 24.010 1.00 53.09 211 GLN A O 1
ATOM 1708 N N . PHE A 1 212 ? -18.000 23.514 24.009 1.00 48.44 212 PHE A N 1
ATOM 1709 C CA . PHE A 1 212 ? -18.997 23.124 24.984 1.00 48.44 212 PHE A CA 1
ATOM 1710 C C . PHE A 1 212 ? -19.877 22.087 24.284 1.00 48.44 212 PHE A C 1
ATOM 1712 O O . PHE A 1 212 ? -20.937 22.401 23.758 1.00 48.44 212 PHE A O 1
ATOM 1719 N N . SER A 1 213 ? -19.398 20.844 24.194 1.00 61.47 213 SER A N 1
ATOM 1720 C CA . SER A 1 213 ? -20.305 19.728 23.998 1.00 61.47 213 SER A CA 1
ATOM 1721 C C . SER A 1 213 ? -21.210 19.739 25.221 1.00 61.47 213 SER A C 1
ATOM 1723 O O . SER A 1 213 ? -20.735 19.842 26.347 1.00 61.47 213 SER A O 1
ATOM 1725 N N . GLU A 1 214 ? -22.517 19.711 25.016 1.00 70.12 214 GLU A N 1
ATOM 1726 C CA . GLU A 1 214 ? -23.506 19.753 26.098 1.00 70.12 214 GLU A CA 1
ATOM 1727 C C . GLU A 1 214 ? -23.507 18.448 26.925 1.00 70.12 214 GLU A C 1
ATOM 1729 O O . GLU A 1 214 ? -24.162 18.345 27.960 1.00 70.12 214 GLU A O 1
ATOM 1734 N N . MET A 1 215 ? -22.714 17.452 26.512 1.00 71.00 215 MET A N 1
ATOM 1735 C CA . MET A 1 215 ? -22.637 16.129 27.129 1.00 71.00 215 MET A CA 1
ATOM 1736 C C . MET A 1 215 ? -22.142 16.121 28.584 1.00 71.00 215 MET A C 1
ATOM 1738 O O . MET A 1 215 ? -22.780 15.458 29.397 1.00 71.00 215 MET A O 1
ATOM 1742 N N . PRO A 1 216 ? -21.084 16.845 28.995 1.00 77.69 216 PRO A N 1
ATOM 1743 C CA . PRO A 1 216 ? -20.654 16.867 30.392 1.00 77.69 216 PRO A CA 1
ATOM 1744 C C . PRO A 1 216 ? -21.685 17.549 31.301 1.00 77.69 216 PRO A C 1
ATOM 1746 O O . PRO A 1 216 ? -21.860 17.140 32.447 1.00 77.69 216 PRO A O 1
ATOM 1749 N N . ALA A 1 217 ? -22.400 18.558 30.789 1.00 80.44 217 ALA A N 1
ATOM 1750 C CA . ALA A 1 217 ? -23.480 19.220 31.517 1.00 80.44 217 ALA A CA 1
ATOM 1751 C C . ALA A 1 217 ? -24.678 18.279 31.706 1.00 80.44 217 ALA A C 1
ATOM 1753 O O . ALA A 1 217 ? -25.219 18.189 32.807 1.00 80.44 217 ALA A O 1
ATOM 1754 N N . LEU A 1 218 ? -25.031 17.515 30.670 1.00 84.31 218 LEU A N 1
ATOM 1755 C CA . LEU A 1 218 ? -26.101 16.522 30.717 1.00 84.31 218 LEU A CA 1
ATOM 1756 C C . LEU A 1 218 ? -25.754 15.345 31.646 1.00 84.31 218 LEU A C 1
ATOM 1758 O O . LEU A 1 218 ? -26.580 14.944 32.463 1.00 84.31 218 LEU A O 1
ATOM 1762 N N . VAL A 1 219 ? -24.513 14.849 31.610 1.00 87.00 219 VAL A N 1
ATOM 1763 C CA . VAL A 1 219 ? -24.028 13.804 32.532 1.00 87.00 219 VAL A CA 1
ATOM 1764 C C . VAL A 1 219 ? -24.051 14.294 33.985 1.00 87.00 219 VAL A C 1
ATOM 1766 O O . VAL A 1 219 ? -24.513 13.569 34.868 1.00 87.00 219 VAL A O 1
ATOM 1769 N N . ASN A 1 220 ? -23.636 15.538 34.245 1.00 88.50 220 ASN A N 1
ATOM 1770 C CA . ASN A 1 220 ? -23.714 16.127 35.584 1.00 88.50 220 ASN A CA 1
ATOM 1771 C C . ASN A 1 220 ? -25.162 16.359 36.046 1.00 88.50 220 ASN A C 1
ATOM 1773 O O . ASN A 1 220 ? -25.468 16.143 37.219 1.00 88.50 220 ASN A O 1
ATOM 1777 N N . ALA A 1 221 ? -26.068 16.747 35.145 1.00 89.31 221 ALA A N 1
ATOM 1778 C CA . ALA A 1 221 ? -27.487 16.902 35.457 1.00 89.31 221 ALA A CA 1
ATOM 1779 C C . ALA A 1 221 ? -28.133 15.560 35.839 1.00 89.31 221 ALA A C 1
ATOM 1781 O O . ALA A 1 221 ? -28.830 15.484 36.851 1.00 89.31 221 ALA A O 1
ATOM 1782 N N . ILE A 1 222 ? -27.834 14.486 35.099 1.00 89.81 222 ILE A N 1
ATOM 1783 C CA . ILE A 1 222 ? -28.304 13.129 35.418 1.00 89.81 222 ILE A CA 1
ATOM 1784 C C . ILE A 1 222 ? -27.741 12.661 36.766 1.00 89.81 222 ILE A C 1
ATOM 1786 O O . ILE A 1 222 ? -28.486 12.143 37.598 1.00 89.81 222 ILE A O 1
ATOM 1790 N N . ALA A 1 223 ? -26.450 12.881 37.030 1.00 88.44 223 ALA A N 1
ATOM 1791 C CA . ALA A 1 223 ? -25.835 12.500 38.301 1.00 88.44 223 ALA A CA 1
ATOM 1792 C C . ALA A 1 223 ? -26.467 13.229 39.504 1.00 88.44 223 ALA A C 1
ATOM 1794 O O . ALA A 1 223 ? -26.682 12.623 40.557 1.00 88.44 223 ALA A O 1
ATOM 1795 N N . ASN A 1 224 ? -26.803 14.512 39.346 1.00 90.25 224 ASN A N 1
ATOM 1796 C CA . ASN A 1 224 ? -27.474 15.297 40.381 1.00 90.25 224 ASN A CA 1
ATOM 1797 C C . ASN A 1 224 ? -28.935 14.874 40.577 1.00 90.25 224 ASN A C 1
ATOM 1799 O O . ASN A 1 224 ? -29.387 14.798 41.719 1.00 90.25 224 ASN A O 1
ATOM 1803 N N . LEU A 1 225 ? -29.645 14.518 39.502 1.00 90.00 225 LEU A N 1
ATOM 1804 C CA . LEU A 1 225 ? -30.999 13.965 39.580 1.00 90.00 225 LEU A CA 1
ATOM 1805 C C . LEU A 1 225 ? -31.009 12.645 40.369 1.00 90.00 225 LEU A C 1
ATOM 1807 O O . LEU A 1 225 ? -31.802 12.482 41.292 1.00 90.00 225 LEU A O 1
ATOM 1811 N N . ILE A 1 226 ? -30.075 11.735 40.072 1.00 84.88 226 ILE A N 1
ATOM 1812 C CA . ILE A 1 226 ? -29.935 10.454 40.783 1.00 84.88 226 ILE A CA 1
ATOM 1813 C C . ILE A 1 226 ? -29.617 10.680 42.268 1.00 84.88 226 ILE A C 1
ATOM 1815 O O . ILE A 1 226 ? -30.183 10.003 43.126 1.00 84.88 226 ILE A O 1
ATOM 1819 N N . LYS A 1 227 ? -28.744 11.642 42.600 1.00 85.12 227 LYS A N 1
ATOM 1820 C CA . LYS A 1 227 ? -28.458 12.005 44.000 1.00 85.12 227 LYS A CA 1
ATOM 1821 C C . LYS A 1 227 ? -29.681 12.581 44.712 1.00 85.12 227 LYS A C 1
ATOM 1823 O O . LYS A 1 227 ? -29.929 12.208 45.853 1.00 85.12 227 LYS A O 1
ATOM 1828 N N . SER A 1 228 ? -30.445 13.447 44.047 1.00 84.25 228 SER A N 1
ATOM 1829 C CA . SER A 1 228 ? -31.660 14.040 44.616 1.00 84.25 228 SER A CA 1
ATOM 1830 C C . SER A 1 228 ? -32.707 12.974 44.926 1.00 84.25 228 SER A C 1
ATOM 1832 O O . SER A 1 228 ? -33.251 12.958 46.023 1.00 84.25 228 SER A O 1
ATOM 1834 N N . LEU A 1 229 ? -32.926 12.035 44.000 1.00 81.19 229 LEU A N 1
ATOM 1835 C CA . LEU A 1 229 ? -33.868 10.928 44.187 1.00 81.19 229 LEU A CA 1
ATOM 1836 C C . LEU A 1 229 ? -33.431 9.964 45.301 1.00 81.19 229 LEU A C 1
ATOM 1838 O O . LEU A 1 229 ? -34.271 9.357 45.957 1.00 81.19 229 LEU A O 1
ATOM 1842 N N . ARG A 1 230 ? -32.121 9.830 45.544 1.00 71.88 230 ARG A N 1
ATOM 1843 C CA . ARG A 1 230 ? -31.583 8.955 46.596 1.00 71.88 230 ARG A CA 1
ATOM 1844 C C . ARG A 1 230 ? -31.685 9.555 48.001 1.00 71.88 230 ARG A C 1
ATOM 1846 O O . ARG A 1 230 ? -31.714 8.796 48.961 1.00 71.88 230 ARG A O 1
ATOM 1853 N N . ASN A 1 231 ? -31.737 10.881 48.125 1.00 71.81 231 ASN A N 1
ATOM 1854 C CA . ASN A 1 231 ? -31.753 11.573 49.418 1.00 71.81 231 ASN A CA 1
ATOM 1855 C C . ASN A 1 231 ? -33.145 11.638 50.076 1.00 71.81 231 ASN A C 1
ATOM 1857 O O . ASN A 1 231 ? -33.220 11.921 51.268 1.00 71.81 231 ASN A O 1
ATOM 1861 N N . GLU A 1 232 ? -34.230 11.370 49.341 1.00 68.12 232 GLU A N 1
ATOM 1862 C CA . GLU A 1 232 ? -35.593 11.352 49.906 1.00 68.12 232 GLU A CA 1
ATOM 1863 C C . GLU A 1 232 ? -36.039 9.975 50.414 1.00 68.12 232 GLU A C 1
ATOM 1865 O O . GLU A 1 232 ? -37.031 9.865 51.133 1.00 68.12 232 GLU A O 1
ATOM 1870 N N . ALA A 1 233 ? -35.298 8.915 50.090 1.00 62.00 233 ALA A N 1
ATOM 1871 C CA . ALA A 1 233 ? -35.576 7.591 50.621 1.00 62.00 233 ALA A CA 1
ATOM 1872 C C . ALA A 1 233 ? -34.826 7.403 51.955 1.00 62.00 233 ALA A C 1
ATOM 1874 O O . ALA A 1 233 ? -33.596 7.515 51.969 1.00 62.00 233 ALA A O 1
ATOM 1875 N N . PRO A 1 234 ? -35.505 7.083 53.077 1.00 67.81 234 PRO A N 1
ATOM 1876 C CA . PRO A 1 234 ? -34.808 6.584 54.257 1.00 67.81 234 PRO A CA 1
ATOM 1877 C C . PRO A 1 234 ? -33.972 5.366 53.837 1.00 67.81 234 PRO A C 1
ATOM 1879 O O . PRO A 1 234 ? -34.445 4.578 53.009 1.00 67.81 234 PRO A O 1
ATOM 1882 N N . PRO A 1 235 ? -32.731 5.214 54.342 1.00 61.31 235 PRO A N 1
ATOM 1883 C CA . PRO A 1 235 ? -31.887 4.095 53.956 1.00 61.31 235 PRO A CA 1
ATOM 1884 C C . PRO A 1 235 ? -32.688 2.8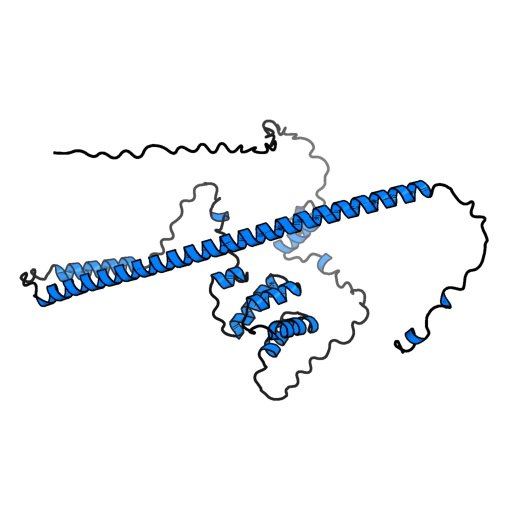12 54.194 1.00 61.31 235 PRO A C 1
ATOM 1886 O O . PRO A 1 235 ? -33.184 2.624 55.312 1.00 61.31 235 PRO A O 1
ATOM 1889 N N . PRO A 1 236 ? -32.890 1.968 53.164 1.00 61.25 236 PRO A N 1
ATOM 1890 C CA . PRO A 1 236 ? -33.586 0.714 53.367 1.00 61.25 236 PRO A CA 1
ATOM 1891 C C . PRO A 1 236 ? -32.859 -0.034 54.490 1.00 61.25 236 PRO A C 1
ATOM 1893 O O . PRO A 1 236 ? -31.624 0.045 54.565 1.00 61.25 236 PRO A O 1
ATOM 1896 N N . PRO A 1 237 ? -33.590 -0.707 55.398 1.00 59.09 237 PRO A N 1
ATOM 1897 C CA . PRO A 1 237 ? -32.958 -1.558 56.390 1.00 59.09 237 PRO A CA 1
ATOM 1898 C C . PRO A 1 237 ? -31.968 -2.459 55.658 1.00 59.09 237 PRO A C 1
ATOM 1900 O O . PRO A 1 237 ? -32.246 -2.931 54.557 1.00 59.09 237 PRO A O 1
ATOM 1903 N N . ASN A 1 238 ? -30.783 -2.591 56.247 1.00 60.25 238 ASN A N 1
ATOM 1904 C CA . ASN A 1 238 ? -29.588 -3.221 55.692 1.00 60.25 238 ASN A CA 1
ATOM 1905 C C . ASN A 1 238 ? -29.765 -4.752 55.595 1.00 60.25 238 ASN A C 1
ATOM 1907 O O . ASN A 1 238 ? -28.961 -5.534 56.095 1.00 60.25 238 ASN A O 1
ATOM 1911 N N . THR A 1 239 ? -30.888 -5.184 55.034 1.00 62.81 239 THR A N 1
ATOM 1912 C CA . THR A 1 239 ? -31.244 -6.557 54.733 1.00 62.81 239 THR A CA 1
ATOM 1913 C C . THR A 1 239 ? -30.543 -6.861 53.422 1.00 62.81 239 THR A C 1
ATOM 1915 O O . THR A 1 239 ? -31.096 -6.720 52.336 1.00 62.81 239 THR A O 1
ATOM 1918 N N . VAL A 1 240 ? -29.245 -7.142 53.529 1.00 67.19 240 VAL A N 1
ATOM 1919 C CA . VAL A 1 240 ? -28.442 -7.620 52.409 1.00 67.19 240 VAL A CA 1
ATOM 1920 C C . VAL A 1 240 ? -29.064 -8.944 51.993 1.00 67.19 240 VAL A C 1
ATOM 1922 O O . VAL A 1 240 ? -28.891 -9.953 52.677 1.00 67.19 240 VAL A O 1
ATOM 1925 N N . ASP A 1 241 ? -29.866 -8.918 50.931 1.00 78.94 241 ASP A N 1
ATOM 1926 C CA . ASP A 1 241 ? -30.468 -10.128 50.396 1.00 78.94 241 ASP A CA 1
ATOM 1927 C C . ASP A 1 241 ? -29.337 -11.118 50.085 1.00 78.94 241 ASP A C 1
ATOM 1929 O O . ASP A 1 241 ? -28.426 -10.775 49.323 1.00 78.94 241 ASP A O 1
ATOM 1933 N N . PRO A 1 242 ? -29.362 -12.345 50.636 1.00 86.00 242 PRO A N 1
ATOM 1934 C CA . PRO A 1 242 ? -28.286 -13.323 50.451 1.00 86.00 242 PRO A CA 1
ATOM 1935 C C . PRO A 1 242 ? -28.041 -13.649 48.969 1.00 86.00 242 PRO A C 1
ATOM 1937 O O . PRO A 1 242 ? -26.934 -14.014 48.572 1.00 86.00 242 PRO A O 1
ATOM 1940 N N . LEU A 1 243 ? -29.062 -13.449 48.130 1.00 88.31 243 LEU A N 1
ATOM 1941 C CA . LEU A 1 243 ? -28.977 -13.559 46.679 1.00 88.31 243 LEU A CA 1
ATOM 1942 C C . LEU A 1 243 ? -28.064 -12.490 46.053 1.00 88.31 243 LEU A C 1
ATOM 1944 O O . LEU A 1 243 ? -27.308 -12.792 45.133 1.00 88.31 243 LEU A O 1
ATOM 1948 N N . VAL A 1 244 ? -28.108 -11.250 46.550 1.00 87.12 244 VAL A N 1
ATOM 1949 C CA . VAL A 1 244 ? -27.275 -10.147 46.044 1.00 87.12 244 VAL A CA 1
ATOM 1950 C C . VAL A 1 244 ? -25.811 -10.396 46.384 1.00 87.12 244 VAL A C 1
ATOM 1952 O O . VAL A 1 244 ? -24.949 -10.191 45.533 1.00 87.12 244 VAL A O 1
ATOM 1955 N N . THR A 1 245 ? -25.525 -10.903 47.584 1.00 88.31 245 THR A N 1
ATOM 1956 C CA . THR A 1 245 ? -24.166 -11.275 47.998 1.00 88.31 245 THR A CA 1
ATOM 1957 C C . THR A 1 245 ? -23.611 -12.408 47.134 1.00 88.31 245 THR A C 1
ATOM 1959 O O . THR A 1 245 ? -22.483 -12.316 46.657 1.00 88.31 245 THR A O 1
ATOM 1962 N N . SER A 1 246 ? -24.427 -13.430 46.847 1.00 94.25 246 SER A N 1
ATOM 1963 C CA . SER A 1 246 ? -24.047 -14.531 45.950 1.00 94.25 246 SER A CA 1
ATOM 1964 C C . SER A 1 246 ? -23.761 -14.052 44.520 1.00 94.25 246 SER A C 1
ATOM 1966 O O . SER A 1 246 ? -22.770 -14.454 43.912 1.00 94.25 246 SER A O 1
ATOM 1968 N N . LEU A 1 247 ? -24.582 -13.145 43.983 1.00 93.75 247 LEU A N 1
ATOM 1969 C CA . LEU A 1 247 ? -24.347 -12.559 42.661 1.00 93.75 247 LEU A CA 1
ATOM 1970 C C . LEU A 1 247 ? -23.083 -11.690 42.625 1.00 93.75 247 LEU A C 1
ATOM 1972 O O . LEU A 1 247 ? -22.352 -11.712 41.636 1.00 93.75 247 LEU A O 1
ATOM 1976 N N . GLN A 1 248 ? -22.800 -10.934 43.687 1.00 93.31 248 GLN A N 1
ATOM 1977 C CA . GLN A 1 248 ? -21.566 -10.152 43.790 1.00 93.31 248 GLN A CA 1
ATOM 1978 C C . GLN A 1 248 ? -20.325 -11.049 43.781 1.00 93.31 248 GLN A C 1
ATOM 1980 O O . GLN A 1 248 ? -19.359 -10.732 43.088 1.00 93.31 248 GLN A O 1
ATOM 1985 N N . GLU A 1 249 ? -20.372 -12.179 44.486 1.00 95.56 249 GLU A N 1
ATOM 1986 C CA . GLU A 1 249 ? -19.298 -13.175 44.491 1.00 95.56 249 GLU A CA 1
ATOM 1987 C C . GLU A 1 249 ? -19.078 -13.769 43.090 1.00 95.56 249 GLU A C 1
ATOM 1989 O O . GLU A 1 249 ? -17.953 -13.769 42.592 1.00 95.56 249 GLU A O 1
ATOM 1994 N N . GLN A 1 250 ? -20.153 -14.124 42.375 1.00 95.75 250 GLN A N 1
ATOM 1995 C CA . GLN A 1 250 ? -20.059 -14.582 40.981 1.00 95.75 250 GLN A CA 1
ATOM 1996 C C . GLN A 1 250 ? -19.450 -13.529 40.043 1.00 95.75 250 GLN A C 1
ATOM 1998 O O . GLN A 1 250 ? -18.656 -13.863 39.164 1.00 95.75 250 GLN A O 1
ATOM 2003 N N . VAL A 1 251 ? -19.788 -12.245 40.208 1.00 95.44 251 VAL A N 1
ATOM 2004 C CA . VAL A 1 251 ? -19.200 -11.162 39.398 1.00 95.44 251 VAL A CA 1
ATOM 2005 C C . VAL A 1 251 ? -17.704 -11.010 39.675 1.00 95.44 251 VAL A C 1
ATOM 2007 O O . VAL A 1 251 ? -16.941 -10.730 38.748 1.00 95.44 251 VAL A O 1
ATOM 2010 N N . ILE A 1 252 ? -17.272 -11.186 40.925 1.00 96.94 252 ILE A N 1
ATOM 2011 C CA . ILE A 1 252 ? -15.852 -11.152 41.295 1.00 96.94 252 ILE A CA 1
ATOM 2012 C C . ILE A 1 252 ? -15.111 -12.328 40.648 1.00 96.94 252 ILE A C 1
ATOM 2014 O O . ILE A 1 252 ? -14.077 -12.111 40.013 1.00 96.94 252 ILE A O 1
ATOM 2018 N N . ASP A 1 253 ? -15.669 -13.535 40.722 1.00 97.62 253 ASP A N 1
ATOM 2019 C CA . ASP A 1 253 ? -15.077 -14.729 40.113 1.00 97.62 253 ASP A CA 1
ATOM 2020 C C . ASP A 1 253 ? -14.983 -14.620 38.589 1.00 97.62 253 ASP A C 1
ATOM 2022 O O . ASP A 1 253 ? -13.925 -14.881 38.011 1.00 97.62 253 ASP A O 1
ATOM 2026 N N . LEU A 1 254 ? -16.041 -14.151 37.924 1.00 96.56 254 LEU A N 1
ATOM 2027 C CA . LEU A 1 254 ? -16.030 -13.934 36.475 1.00 96.56 254 LEU A CA 1
ATOM 2028 C C . LEU A 1 254 ? -14.998 -12.881 36.059 1.00 96.56 254 LEU A C 1
ATOM 2030 O O . LEU A 1 254 ? -14.312 -13.050 35.050 1.00 96.56 254 LEU A O 1
ATOM 2034 N N . ARG A 1 255 ? -14.844 -11.798 36.832 1.00 96.19 255 ARG A N 1
ATOM 2035 C CA . ARG A 1 255 ? -13.807 -10.786 36.569 1.00 96.19 255 ARG A CA 1
ATOM 2036 C C . ARG A 1 255 ? -12.409 -11.377 36.691 1.00 96.19 255 ARG A C 1
ATOM 2038 O O . ARG A 1 255 ? -11.579 -11.120 35.823 1.00 96.19 255 ARG A O 1
ATOM 2045 N N . LYS A 1 256 ? -12.178 -12.198 37.716 1.00 97.88 256 LYS A N 1
ATOM 2046 C CA . LYS A 1 256 ? -10.903 -12.883 37.933 1.00 97.88 256 LYS A CA 1
ATOM 2047 C C . LYS A 1 256 ? -10.580 -13.852 36.793 1.00 97.88 256 LYS A C 1
ATOM 2049 O O . LYS A 1 256 ? -9.455 -13.852 36.306 1.00 97.88 256 LYS A O 1
ATOM 2054 N N . GLN A 1 257 ? -11.560 -14.620 36.316 1.00 96.06 257 GLN A N 1
ATOM 2055 C CA . GLN A 1 257 ? -11.390 -15.506 35.155 1.00 96.06 257 GLN A CA 1
ATOM 2056 C C . GLN A 1 257 ? -11.047 -14.725 33.882 1.00 96.06 257 GLN A C 1
ATOM 2058 O O . GLN A 1 257 ? -10.140 -15.102 33.143 1.00 96.06 257 GLN A O 1
ATOM 2063 N N . LEU A 1 258 ? -11.734 -13.608 33.644 1.00 96.12 258 LEU A N 1
ATOM 2064 C CA . LEU A 1 258 ? -11.505 -12.765 32.472 1.00 96.12 258 LEU A CA 1
ATOM 2065 C C . LEU A 1 258 ? -10.105 -12.126 32.504 1.00 96.12 258 LEU A C 1
ATOM 2067 O O . LEU A 1 258 ? -9.445 -12.011 31.471 1.00 96.12 258 LEU A O 1
ATOM 2071 N N . GLU A 1 259 ? -9.624 -11.735 33.684 1.00 97.19 259 GLU A N 1
ATOM 2072 C CA . GLU A 1 259 ? -8.266 -11.216 33.870 1.00 97.19 259 GLU A CA 1
ATOM 2073 C C . GLU A 1 259 ? -7.200 -12.296 33.638 1.00 97.19 259 GLU A C 1
ATOM 2075 O O . GLU A 1 259 ? -6.257 -12.064 32.882 1.00 97.19 259 GLU A O 1
ATOM 2080 N N . GLN A 1 260 ? -7.410 -13.505 34.165 1.00 98.06 260 GLN A N 1
ATOM 2081 C CA . GLN A 1 260 ? -6.538 -14.657 33.912 1.00 98.06 260 GLN A CA 1
ATOM 2082 C C . GLN A 1 260 ? -6.474 -15.031 32.425 1.00 98.06 260 GLN A C 1
ATOM 2084 O O . GLN A 1 260 ? -5.402 -15.324 31.896 1.00 98.06 260 GLN A O 1
ATOM 2089 N N . GLU A 1 261 ? -7.604 -15.001 31.718 1.00 97.12 261 GLU A N 1
ATOM 2090 C CA . GLU A 1 261 ? -7.632 -15.294 30.284 1.00 97.12 261 GLU A CA 1
ATOM 2091 C C . GLU A 1 261 ? -6.889 -14.223 29.473 1.00 97.12 261 GLU A C 1
ATOM 2093 O O . GLU A 1 261 ? -6.147 -14.545 28.542 1.00 97.12 261 GLU A O 1
ATOM 2098 N N . LYS A 1 262 ? -7.044 -12.944 29.838 1.00 96.75 262 LYS A N 1
ATOM 2099 C CA . LYS A 1 262 ? -6.296 -11.842 29.220 1.00 96.75 262 LYS A CA 1
ATOM 2100 C C . LYS A 1 262 ? -4.795 -11.994 29.428 1.00 96.75 262 LYS A C 1
ATOM 2102 O O . LYS A 1 262 ? -4.045 -11.819 28.471 1.00 96.75 262 LYS A O 1
ATOM 2107 N N . GLU A 1 263 ? -4.363 -12.333 30.639 1.00 97.75 263 GLU A N 1
ATOM 2108 C CA . GLU A 1 263 ? -2.950 -12.556 30.947 1.00 97.75 263 GLU A CA 1
ATOM 2109 C C . GLU A 1 263 ? -2.385 -13.727 30.137 1.00 97.75 263 GLU A C 1
ATOM 2111 O O . GLU A 1 263 ? -1.333 -13.594 29.514 1.00 97.75 263 GLU A O 1
ATOM 2116 N N . LYS A 1 264 ? -3.132 -14.831 30.029 1.00 97.88 264 LYS A N 1
ATOM 2117 C CA . LYS A 1 264 ? -2.742 -15.972 29.194 1.00 97.88 264 LYS A CA 1
ATOM 2118 C C . LYS A 1 264 ? -2.585 -15.586 27.720 1.00 97.88 264 LYS A C 1
ATOM 2120 O O . LYS A 1 264 ? -1.559 -15.887 27.120 1.00 97.88 264 LYS A O 1
ATOM 2125 N N . ARG A 1 265 ? -3.549 -14.852 27.151 1.00 96.06 265 ARG A N 1
ATOM 2126 C CA . ARG A 1 265 ? -3.452 -14.355 25.766 1.00 96.06 265 ARG A CA 1
ATOM 2127 C C . ARG A 1 265 ? -2.245 -13.436 25.578 1.00 96.06 265 ARG A C 1
ATOM 2129 O O . ARG A 1 265 ? -1.581 -13.511 24.549 1.00 96.06 265 ARG A O 1
ATOM 2136 N N . LEU A 1 266 ? -1.946 -12.579 26.556 1.00 97.25 266 LEU A N 1
ATOM 2137 C CA . LEU A 1 266 ? -0.760 -11.723 26.511 1.00 97.25 266 LEU A CA 1
ATOM 2138 C C . LEU A 1 266 ? 0.527 -12.554 26.521 1.00 97.25 266 LEU A C 1
ATOM 2140 O O . LEU A 1 266 ? 1.410 -12.293 25.704 1.00 97.25 266 LEU A O 1
ATOM 2144 N N . LEU A 1 267 ? 0.621 -13.581 27.368 1.00 97.81 267 LEU A N 1
ATOM 2145 C CA . LEU A 1 267 ? 1.769 -14.490 27.393 1.00 97.81 267 LEU A CA 1
ATOM 2146 C C . LEU A 1 267 ? 1.953 -15.220 26.056 1.00 97.81 267 LEU A C 1
ATOM 2148 O O . LEU A 1 267 ? 3.061 -15.207 25.520 1.00 97.81 267 LEU A O 1
ATOM 2152 N N . ASP A 1 268 ? 0.875 -15.740 25.468 1.00 97.12 268 ASP A N 1
ATOM 2153 C CA . ASP A 1 268 ? 0.911 -16.401 24.158 1.00 97.12 268 ASP A CA 1
ATOM 2154 C C . ASP A 1 268 ? 1.402 -15.436 23.058 1.00 97.12 268 ASP A C 1
ATOM 2156 O O . ASP A 1 268 ? 2.230 -15.795 22.216 1.00 97.12 268 ASP A O 1
ATOM 2160 N N . THR A 1 269 ? 0.954 -14.171 23.080 1.00 95.19 269 THR A N 1
ATOM 2161 C CA . THR A 1 269 ? 1.436 -13.161 22.119 1.00 95.19 269 THR A CA 1
ATOM 2162 C C . THR A 1 269 ? 2.910 -12.813 22.313 1.00 95.19 269 THR A C 1
ATOM 2164 O O . THR A 1 269 ? 3.630 -12.654 21.326 1.00 95.19 269 THR A O 1
ATOM 2167 N N . LEU A 1 270 ? 3.386 -12.723 23.560 1.00 97.00 270 LEU A N 1
ATOM 2168 C CA . LEU A 1 270 ? 4.798 -12.476 23.858 1.00 97.00 270 LEU A CA 1
ATOM 2169 C C . LEU A 1 270 ? 5.679 -13.642 23.405 1.00 97.00 270 LEU A C 1
ATOM 2171 O O . LEU A 1 270 ? 6.768 -13.416 22.873 1.00 97.00 270 LEU A O 1
ATOM 2175 N N . GLU A 1 271 ? 5.214 -14.877 23.578 1.00 98.06 271 GLU A N 1
ATOM 2176 C CA . GLU A 1 271 ? 5.924 -16.061 23.106 1.00 98.06 271 GLU A CA 1
ATOM 2177 C C . GLU A 1 271 ? 5.988 -16.111 21.575 1.00 98.06 271 GLU A C 1
ATOM 2179 O O . GLU A 1 271 ? 7.069 -16.331 21.017 1.00 98.06 271 GLU A O 1
ATOM 2184 N N . ASN A 1 272 ? 4.880 -15.812 20.887 1.00 97.94 272 ASN A N 1
ATOM 2185 C CA . ASN A 1 272 ? 4.865 -15.738 19.427 1.00 97.94 272 ASN A CA 1
ATOM 2186 C C . ASN A 1 272 ? 5.833 -14.663 18.900 1.00 97.94 272 ASN A C 1
ATOM 2188 O O . ASN A 1 272 ? 6.690 -14.953 18.067 1.00 97.94 272 ASN A O 1
ATOM 2192 N N . LEU A 1 273 ? 5.795 -13.450 19.464 1.00 95.50 273 LEU A N 1
ATOM 2193 C CA . LEU A 1 273 ? 6.717 -12.370 19.091 1.00 95.50 273 LEU A CA 1
ATOM 2194 C C . LEU A 1 273 ? 8.184 -12.737 19.355 1.00 95.50 273 LEU A C 1
ATOM 2196 O O . LEU A 1 273 ? 9.066 -12.425 18.555 1.00 95.50 273 LEU A O 1
ATOM 2200 N N . LYS A 1 274 ? 8.474 -13.432 20.461 1.00 98.12 274 LYS A N 1
ATOM 2201 C CA . LYS A 1 274 ? 9.829 -13.915 20.766 1.00 98.12 274 LYS A CA 1
ATOM 2202 C C . LYS A 1 274 ? 10.317 -14.927 19.725 1.00 98.12 274 LYS A C 1
ATOM 2204 O O . LYS A 1 274 ? 11.504 -14.918 19.384 1.00 98.12 274 LYS A O 1
ATOM 2209 N N . ASN A 1 275 ? 9.429 -15.783 19.223 1.00 97.88 275 ASN A N 1
ATOM 2210 C CA . ASN A 1 275 ? 9.742 -16.738 18.163 1.00 97.88 275 ASN A CA 1
ATOM 2211 C C . ASN A 1 275 ? 9.971 -16.033 16.817 1.00 97.88 275 ASN A C 1
ATOM 2213 O O . ASN A 1 275 ? 10.982 -16.313 16.174 1.00 97.88 275 ASN A O 1
ATOM 2217 N N . GLU A 1 276 ? 9.142 -15.051 16.453 1.00 96.88 276 GLU A N 1
ATOM 2218 C CA . GLU A 1 276 ? 9.333 -14.229 15.246 1.00 96.88 276 GLU A CA 1
ATOM 2219 C C . GLU A 1 276 ? 10.669 -13.472 15.273 1.00 96.88 276 GLU A C 1
ATOM 2221 O O . GLU A 1 276 ? 11.437 -13.503 14.312 1.00 96.88 276 GLU A O 1
ATOM 2226 N N . VAL A 1 277 ? 11.022 -12.852 16.405 1.00 96.12 277 VAL A N 1
ATOM 2227 C CA . VAL A 1 277 ? 12.323 -12.177 16.569 1.00 96.12 277 VAL A CA 1
ATOM 2228 C C . VAL A 1 277 ? 13.484 -13.165 16.416 1.00 96.12 277 VAL A C 1
ATOM 2230 O O . VAL A 1 277 ? 14.511 -12.829 15.820 1.00 96.12 277 VAL A O 1
ATOM 2233 N N . ARG A 1 278 ? 13.343 -14.396 16.927 1.00 97.56 278 ARG A N 1
ATOM 2234 C CA . ARG A 1 278 ? 14.358 -15.448 16.765 1.00 97.56 278 ARG A CA 1
ATOM 2235 C C . ARG A 1 278 ? 14.496 -15.866 15.299 1.00 97.56 278 ARG A C 1
ATOM 2237 O O . ARG A 1 278 ? 15.619 -16.044 14.831 1.00 97.56 278 ARG A O 1
ATOM 2244 N N . GLU A 1 279 ? 13.390 -15.989 14.576 1.00 97.50 279 GLU A N 1
ATOM 2245 C CA . GLU A 1 279 ? 13.386 -16.324 13.152 1.00 97.50 279 GLU A CA 1
ATOM 2246 C C . GLU A 1 279 ? 14.033 -15.222 12.308 1.00 97.50 279 GLU A C 1
ATOM 2248 O O . GLU A 1 279 ? 14.934 -15.512 11.520 1.00 97.50 279 GLU A O 1
ATOM 2253 N N . ILE A 1 280 ? 13.683 -13.956 12.553 1.00 96.00 280 ILE A N 1
ATOM 2254 C CA . ILE A 1 280 ? 14.297 -12.797 11.885 1.00 96.00 280 ILE A CA 1
ATOM 2255 C C . ILE A 1 280 ? 15.803 -12.738 12.169 1.00 96.00 280 ILE A C 1
ATOM 2257 O O . ILE A 1 280 ? 16.612 -12.481 11.275 1.00 96.00 280 ILE A O 1
ATOM 2261 N N . LYS A 1 281 ? 16.221 -13.019 13.407 1.00 97.19 281 LYS A N 1
ATOM 2262 C CA . LYS A 1 281 ? 17.646 -13.076 13.758 1.00 97.19 281 LYS A CA 1
ATOM 2263 C C . LYS A 1 281 ? 18.372 -14.192 12.997 1.00 97.19 281 LYS A C 1
ATOM 2265 O O . LYS A 1 281 ? 19.494 -13.991 12.531 1.00 97.19 281 LYS A O 1
ATOM 2270 N N . ASN A 1 282 ? 17.726 -15.345 12.827 1.00 95.94 282 ASN A N 1
ATOM 2271 C CA . ASN A 1 282 ? 18.258 -16.457 12.042 1.00 95.94 282 ASN A CA 1
ATOM 2272 C C . ASN A 1 282 ? 18.288 -16.150 10.536 1.00 95.94 282 ASN A C 1
ATOM 2274 O O . ASN A 1 282 ? 19.225 -16.549 9.847 1.00 95.94 282 ASN A O 1
ATOM 2278 N N . SER A 1 283 ? 17.308 -15.421 9.995 1.00 93.44 283 SER A N 1
ATOM 2279 C CA . SER A 1 283 ? 17.358 -14.979 8.599 1.00 93.44 283 SER A CA 1
ATOM 2280 C C . SER A 1 283 ? 18.453 -13.935 8.384 1.00 93.44 283 SER A C 1
ATOM 2282 O O . SER A 1 283 ? 19.160 -13.988 7.380 1.00 93.44 283 SER A O 1
ATOM 2284 N N . GLN A 1 284 ? 18.664 -13.029 9.344 1.00 94.25 284 GLN A N 1
ATOM 2285 C CA . GLN A 1 284 ? 19.735 -12.034 9.282 1.00 94.25 284 GLN A CA 1
ATOM 2286 C C . GLN A 1 284 ? 21.125 -12.687 9.286 1.00 94.25 284 GLN A C 1
ATOM 2288 O O . GLN A 1 284 ? 21.989 -12.270 8.517 1.00 94.25 284 GLN A O 1
ATOM 2293 N N . SER A 1 285 ? 21.344 -13.738 10.086 1.00 93.00 285 SER A N 1
ATOM 2294 C CA . SER A 1 285 ? 22.616 -14.474 10.073 1.00 93.00 285 SER A CA 1
ATOM 2295 C C . SER A 1 285 ? 22.834 -15.240 8.763 1.00 93.00 285 SER A C 1
ATOM 2297 O O . SER A 1 285 ? 23.947 -15.244 8.239 1.00 93.00 285 SER A O 1
ATOM 2299 N N . ARG A 1 286 ? 21.777 -15.814 8.169 1.00 93.06 286 ARG A N 1
ATOM 2300 C CA . ARG A 1 286 ? 21.845 -16.427 6.828 1.00 93.06 286 ARG A CA 1
ATOM 2301 C C . ARG A 1 286 ? 22.243 -15.415 5.756 1.00 93.06 286 ARG A C 1
ATOM 2303 O O . ARG A 1 286 ? 23.119 -15.709 4.949 1.00 93.06 286 ARG A O 1
ATOM 2310 N N . ILE A 1 287 ? 21.643 -14.227 5.775 1.00 92.19 287 ILE A N 1
ATOM 2311 C CA . ILE A 1 287 ? 21.969 -13.143 4.842 1.00 92.19 287 ILE A CA 1
ATOM 2312 C C . ILE A 1 287 ? 23.416 -12.673 5.043 1.00 92.19 287 ILE A C 1
ATOM 2314 O O . ILE A 1 287 ? 24.152 -12.530 4.071 1.00 92.19 287 ILE A O 1
ATOM 2318 N N . ALA A 1 288 ? 23.865 -12.500 6.291 1.00 90.50 288 ALA A N 1
ATOM 2319 C CA . ALA A 1 288 ? 25.251 -12.133 6.587 1.00 90.50 288 ALA A CA 1
ATOM 2320 C C . ALA A 1 288 ? 26.256 -13.168 6.041 1.00 90.50 288 ALA A C 1
ATOM 2322 O O . ALA A 1 288 ? 27.277 -12.795 5.466 1.00 90.50 288 ALA A O 1
ATOM 2323 N N . ASN A 1 289 ? 25.932 -14.461 6.143 1.00 91.81 289 ASN A N 1
ATOM 2324 C CA . ASN A 1 289 ? 26.747 -15.531 5.565 1.00 91.81 289 ASN A CA 1
ATOM 2325 C C . ASN A 1 289 ? 26.728 -15.532 4.026 1.00 91.81 289 ASN A C 1
ATOM 2327 O O . ASN A 1 289 ? 27.717 -15.899 3.405 1.00 91.81 289 ASN A O 1
ATOM 2331 N N . GLN A 1 290 ? 25.634 -15.116 3.383 1.00 91.25 290 GLN A N 1
ATOM 2332 C CA . GLN A 1 290 ? 25.606 -14.959 1.924 1.00 91.25 290 GLN A CA 1
ATOM 2333 C C . GLN A 1 290 ? 26.460 -13.774 1.461 1.00 91.25 290 GLN A C 1
ATOM 2335 O O . GLN A 1 290 ? 27.163 -13.883 0.456 1.00 91.25 290 GLN A O 1
ATOM 2340 N N . PHE A 1 291 ? 26.447 -12.664 2.206 1.00 90.31 291 PHE A N 1
ATOM 2341 C CA . PHE A 1 291 ? 27.292 -11.510 1.905 1.00 90.31 291 PHE A CA 1
ATOM 2342 C C . PHE A 1 291 ? 28.782 -11.829 2.023 1.00 90.31 291 PHE A C 1
ATOM 2344 O O . PHE A 1 291 ? 29.547 -11.377 1.178 1.00 90.31 291 PHE A O 1
ATOM 2351 N N . SER A 1 292 ? 29.207 -12.649 2.991 1.00 91.06 292 SER A N 1
ATOM 2352 C CA . SER A 1 292 ? 30.621 -13.040 3.095 1.00 91.06 292 SER A CA 1
ATOM 2353 C C . SER A 1 292 ? 31.088 -13.890 1.906 1.00 91.06 292 SER A C 1
ATOM 2355 O O . SER A 1 292 ? 32.202 -13.699 1.417 1.00 91.06 292 SER A O 1
ATOM 2357 N N . VAL A 1 293 ? 30.224 -14.768 1.381 1.00 92.69 293 VAL A N 1
ATOM 2358 C CA . VAL A 1 293 ? 30.489 -15.526 0.144 1.00 92.69 293 VAL A CA 1
ATOM 2359 C C . VAL A 1 293 ? 30.605 -14.582 -1.055 1.00 92.69 293 VAL A C 1
ATOM 2361 O O . VAL A 1 293 ? 31.532 -14.703 -1.854 1.00 92.69 293 VAL A O 1
ATOM 2364 N N . TRP A 1 294 ? 29.706 -13.602 -1.161 1.00 88.19 294 TRP A N 1
ATOM 2365 C CA . TRP A 1 294 ? 29.765 -12.583 -2.213 1.00 88.19 294 TRP A CA 1
ATOM 2366 C C . TRP A 1 294 ? 31.020 -11.708 -2.127 1.00 88.19 294 TRP A C 1
ATOM 2368 O O . TRP A 1 294 ? 31.651 -11.445 -3.149 1.00 88.19 294 TRP A O 1
ATOM 2378 N N . GLU A 1 295 ? 31.424 -11.286 -0.929 1.00 92.75 295 GLU A N 1
ATOM 2379 C CA . GLU A 1 295 ? 32.663 -10.529 -0.731 1.00 92.75 295 GLU A CA 1
ATOM 2380 C C . GLU A 1 295 ? 33.896 -11.315 -1.185 1.00 92.75 295 GLU A C 1
ATOM 2382 O O . GLU A 1 295 ? 34.799 -10.734 -1.791 1.00 92.75 295 GLU A O 1
ATOM 2387 N N . ALA A 1 296 ? 33.938 -12.626 -0.926 1.00 93.00 296 ALA A N 1
ATOM 2388 C CA . ALA A 1 296 ? 35.005 -13.488 -1.423 1.00 93.00 296 ALA A CA 1
ATOM 2389 C C . ALA A 1 296 ? 35.006 -13.539 -2.962 1.00 93.00 296 ALA A C 1
ATOM 2391 O O . ALA A 1 296 ? 36.045 -13.297 -3.576 1.00 93.00 296 ALA A O 1
ATOM 2392 N N . GLY A 1 297 ? 33.836 -13.724 -3.585 1.00 93.19 297 GLY A N 1
ATOM 2393 C CA . GLY A 1 297 ? 33.699 -13.737 -5.045 1.00 93.19 297 GLY A CA 1
ATOM 2394 C C . GLY A 1 297 ? 34.126 -12.424 -5.715 1.00 93.19 297 GLY A C 1
ATOM 2395 O O . GLY A 1 297 ? 34.827 -12.434 -6.726 1.00 93.19 297 GLY A O 1
ATOM 2396 N N . ILE A 1 298 ? 33.784 -11.271 -5.127 1.00 94.12 298 ILE A N 1
ATOM 2397 C CA . ILE A 1 298 ? 34.219 -9.959 -5.635 1.00 94.12 298 ILE A CA 1
ATOM 2398 C C . ILE A 1 298 ? 35.747 -9.807 -5.547 1.00 94.12 298 ILE A C 1
ATOM 2400 O O . ILE A 1 298 ? 36.357 -9.252 -6.463 1.00 94.12 298 ILE A O 1
ATOM 2404 N N . ARG A 1 299 ? 36.391 -10.304 -4.481 1.00 95.00 299 ARG A N 1
ATOM 2405 C CA . ARG A 1 299 ? 37.862 -10.261 -4.350 1.00 95.00 299 ARG A CA 1
ATOM 2406 C C . ARG A 1 299 ? 38.566 -11.135 -5.388 1.00 95.00 299 ARG A C 1
ATOM 2408 O O . ARG A 1 299 ? 39.602 -10.722 -5.917 1.00 95.00 299 ARG A O 1
ATOM 2415 N N . GLU A 1 300 ? 38.010 -12.300 -5.706 1.00 95.00 300 GLU A N 1
ATOM 2416 C CA . GLU A 1 300 ? 38.539 -13.168 -6.764 1.00 95.00 300 GLU A CA 1
ATOM 2417 C C . GLU A 1 300 ? 38.400 -12.508 -8.142 1.00 95.00 300 GLU A C 1
ATOM 2419 O O . GLU A 1 300 ? 39.385 -12.396 -8.873 1.00 95.00 300 GLU A O 1
ATOM 2424 N N . LEU A 1 301 ? 37.227 -11.947 -8.459 1.00 93.94 301 LEU A N 1
ATOM 2425 C CA . LEU A 1 301 ? 37.015 -11.203 -9.706 1.00 93.94 301 LEU A CA 1
ATOM 2426 C C . LEU A 1 301 ? 37.945 -9.991 -9.832 1.00 93.94 301 LEU A C 1
ATOM 2428 O O . LEU A 1 301 ? 38.510 -9.753 -10.899 1.00 93.94 301 LEU A O 1
ATOM 2432 N N . ALA A 1 302 ? 38.151 -9.239 -8.750 1.00 94.25 302 ALA A N 1
ATOM 2433 C CA . ALA A 1 302 ? 39.083 -8.115 -8.742 1.00 94.25 302 ALA A CA 1
ATOM 2434 C C . ALA A 1 302 ? 40.528 -8.560 -9.025 1.00 94.25 302 ALA A C 1
ATOM 2436 O O . ALA A 1 302 ? 41.266 -7.857 -9.719 1.00 94.25 302 ALA A O 1
ATOM 2437 N N . SER A 1 303 ? 40.924 -9.735 -8.526 1.00 94.94 303 SER A N 1
ATOM 2438 C CA . SER A 1 303 ? 42.241 -10.323 -8.792 1.00 94.94 303 SER A CA 1
ATOM 2439 C C . SER A 1 303 ? 42.393 -10.698 -10.268 1.00 94.94 303 SER A C 1
ATOM 2441 O O . SER A 1 303 ? 43.377 -10.302 -10.892 1.00 94.94 303 SER A O 1
ATOM 2443 N N . ILE A 1 304 ? 41.373 -11.327 -10.860 1.00 95.25 304 ILE A N 1
ATOM 2444 C CA . ILE A 1 304 ? 41.342 -11.676 -12.289 1.00 95.25 304 ILE A CA 1
ATOM 2445 C C . ILE A 1 304 ? 41.435 -10.418 -13.162 1.00 95.25 304 ILE A C 1
ATOM 2447 O O . ILE A 1 304 ? 42.275 -10.335 -14.057 1.00 95.25 304 ILE A O 1
ATOM 2451 N N . ILE A 1 305 ? 40.622 -9.393 -12.888 1.00 93.75 305 ILE A N 1
ATOM 2452 C CA . ILE A 1 305 ? 40.646 -8.132 -13.648 1.00 93.75 305 ILE A CA 1
ATOM 2453 C C . ILE A 1 305 ? 42.035 -7.482 -13.580 1.00 93.75 305 ILE A C 1
ATOM 2455 O O . ILE A 1 305 ? 42.528 -6.959 -14.581 1.00 93.75 305 ILE A O 1
ATOM 2459 N N . LYS A 1 306 ? 42.694 -7.537 -12.418 1.00 95.81 306 LYS A N 1
ATOM 2460 C CA . LYS A 1 306 ? 44.048 -7.006 -12.239 1.00 95.81 306 LYS A CA 1
ATOM 2461 C C . LYS A 1 306 ? 45.080 -7.770 -13.076 1.00 95.81 306 LYS A C 1
ATOM 2463 O O . LYS A 1 306 ? 45.963 -7.137 -13.654 1.00 95.81 306 LYS A O 1
ATOM 2468 N N . GLU A 1 307 ? 44.963 -9.092 -13.184 1.00 94.69 307 GLU A N 1
ATOM 2469 C CA . GLU A 1 307 ? 45.812 -9.907 -14.062 1.00 94.69 307 GLU A CA 1
ATOM 2470 C C . GLU A 1 307 ? 45.601 -9.565 -15.542 1.00 94.69 307 GLU A C 1
ATOM 2472 O O . GLU A 1 307 ? 46.574 -9.283 -16.245 1.00 94.69 307 GLU A O 1
ATOM 2477 N N . TYR A 1 308 ? 44.348 -9.470 -16.000 1.00 92.62 308 TYR A N 1
ATOM 2478 C CA . TYR A 1 308 ? 44.033 -9.048 -17.371 1.00 92.62 308 TYR A CA 1
ATOM 2479 C C . TYR A 1 308 ? 44.559 -7.646 -17.688 1.00 92.62 308 TYR A C 1
ATOM 2481 O O . TYR A 1 308 ? 45.111 -7.413 -18.764 1.00 92.62 308 TYR A O 1
ATOM 2489 N N . PHE A 1 309 ? 44.441 -6.709 -16.746 1.00 93.88 309 PHE A N 1
ATOM 2490 C CA . PHE A 1 309 ? 44.963 -5.357 -16.919 1.00 93.88 309 PHE A CA 1
ATOM 2491 C C . PHE A 1 309 ? 46.495 -5.343 -17.031 1.00 93.88 309 PHE A C 1
ATOM 2493 O O . PHE A 1 309 ? 47.056 -4.631 -17.867 1.00 93.88 309 PHE A O 1
ATOM 2500 N N . ASN A 1 310 ? 47.184 -6.167 -16.236 1.00 92.56 310 ASN A N 1
ATOM 2501 C CA . ASN A 1 310 ? 48.635 -6.321 -16.327 1.00 92.56 310 ASN A CA 1
ATOM 2502 C C . ASN A 1 310 ? 49.061 -6.936 -17.670 1.00 92.56 310 ASN A C 1
ATOM 2504 O O . ASN A 1 310 ? 50.005 -6.435 -18.282 1.00 92.56 310 ASN A O 1
ATOM 2508 N N . LEU A 1 311 ? 48.343 -7.948 -18.171 1.00 91.56 311 LEU A N 1
ATOM 2509 C CA . LEU A 1 311 ? 48.584 -8.533 -19.497 1.00 91.56 311 LEU A CA 1
ATOM 2510 C C . LEU A 1 311 ? 48.377 -7.509 -20.622 1.00 91.56 311 LEU A C 1
ATOM 2512 O O . LEU A 1 311 ? 49.238 -7.359 -21.491 1.00 91.56 311 LEU A O 1
ATOM 2516 N N . GLY A 1 312 ? 47.286 -6.738 -20.570 1.00 90.62 312 GLY A N 1
ATOM 2517 C CA . GLY A 1 312 ? 47.024 -5.660 -21.526 1.00 90.62 312 GLY A CA 1
ATOM 2518 C C . GLY A 1 312 ? 48.125 -4.594 -21.526 1.00 90.62 312 GLY A C 1
ATOM 2519 O O . GLY A 1 312 ? 48.546 -4.127 -22.586 1.00 90.62 312 GLY A O 1
ATOM 2520 N N . LYS A 1 313 ? 48.664 -4.254 -20.348 1.00 90.88 313 LYS A N 1
ATOM 2521 C CA . LYS A 1 313 ? 49.784 -3.312 -20.216 1.00 90.88 313 LYS A CA 1
ATOM 2522 C C . LYS A 1 313 ? 51.074 -3.842 -20.853 1.00 90.88 313 LYS A C 1
ATOM 2524 O O . LYS A 1 313 ? 51.785 -3.063 -21.486 1.00 90.88 313 LYS A O 1
ATOM 2529 N N . VAL A 1 314 ? 51.373 -5.137 -20.723 1.00 88.25 314 VAL A N 1
ATOM 2530 C CA . VAL A 1 314 ? 52.540 -5.769 -21.372 1.00 88.25 314 VAL A CA 1
ATOM 2531 C C . VAL A 1 314 ? 52.383 -5.772 -22.896 1.00 88.25 314 VAL A C 1
ATOM 2533 O O . VAL A 1 314 ? 53.309 -5.373 -23.601 1.00 88.25 314 VAL A O 1
ATOM 2536 N N . ALA A 1 315 ? 51.199 -6.116 -23.410 1.00 80.75 315 ALA A N 1
ATOM 2537 C CA . ALA A 1 315 ? 50.915 -6.086 -24.847 1.00 80.75 315 ALA A CA 1
ATOM 2538 C C . ALA A 1 315 ? 51.052 -4.670 -25.445 1.00 80.75 315 ALA A C 1
ATOM 2540 O O . ALA A 1 315 ? 51.676 -4.487 -26.491 1.00 80.75 315 ALA A O 1
ATOM 2541 N N . LEU A 1 316 ? 50.551 -3.645 -24.745 1.00 80.50 316 LEU A N 1
ATOM 2542 C CA . LEU A 1 316 ? 50.691 -2.239 -25.150 1.00 80.50 316 LEU A CA 1
ATOM 2543 C C . LEU A 1 316 ? 52.148 -1.756 -25.158 1.00 80.50 316 LEU A C 1
ATOM 2545 O O . LEU A 1 316 ? 52.521 -0.951 -26.011 1.00 80.50 316 LEU A O 1
ATOM 2549 N N . MET A 1 317 ? 52.982 -2.244 -24.237 1.00 77.56 317 MET A N 1
ATOM 2550 C CA . MET A 1 317 ? 54.413 -1.917 -24.215 1.00 77.56 317 MET A CA 1
ATOM 2551 C C . MET A 1 317 ? 55.186 -2.626 -25.338 1.00 77.56 317 MET A C 1
ATOM 2553 O O . MET A 1 317 ? 56.135 -2.049 -25.864 1.00 77.56 317 MET A O 1
ATOM 2557 N N . SER A 1 318 ? 54.748 -3.817 -25.764 1.00 69.00 318 SER A N 1
ATOM 2558 C CA . SER A 1 318 ? 55.351 -4.567 -26.877 1.00 69.00 318 SER A CA 1
ATOM 2559 C C . SER A 1 318 ? 54.992 -4.014 -28.265 1.00 69.00 318 SER A C 1
ATOM 2561 O O . SER A 1 318 ? 55.708 -4.277 -29.225 1.00 69.00 318 SER A O 1
ATOM 2563 N N . SER A 1 319 ? 53.918 -3.227 -28.400 1.00 58.53 319 SER A N 1
ATOM 2564 C CA . SER A 1 319 ? 53.439 -2.701 -29.692 1.00 58.53 319 SER A CA 1
ATOM 2565 C C . SER A 1 319 ? 54.121 -1.394 -30.145 1.00 58.53 319 SER A C 1
ATOM 2567 O O . SER A 1 319 ? 53.654 -0.745 -31.084 1.00 58.53 319 SER A O 1
ATOM 2569 N N . LYS A 1 320 ? 55.209 -0.958 -29.493 1.00 56.97 320 LYS A N 1
ATOM 2570 C CA . LYS A 1 320 ? 55.917 0.290 -29.849 1.00 56.97 320 LYS A CA 1
ATOM 2571 C C . LYS A 1 320 ? 56.910 0.171 -31.011 1.00 56.97 320 LYS A C 1
ATOM 2573 O O . LYS A 1 320 ? 57.447 1.198 -31.428 1.00 56.97 320 LYS A O 1
ATOM 2578 N N . GLU A 1 321 ? 57.116 -1.008 -31.591 1.00 56.03 321 GLU A N 1
ATOM 2579 C CA . GLU A 1 321 ? 57.806 -1.123 -32.879 1.00 56.03 321 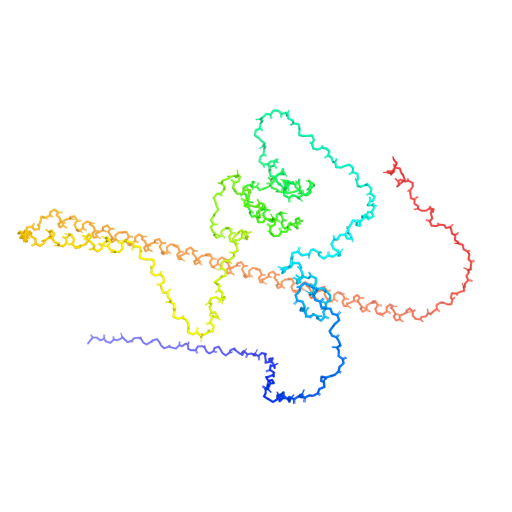GLU A CA 1
ATOM 2580 C C . GLU A 1 321 ? 56.824 -0.822 -34.014 1.00 56.03 321 GLU A C 1
ATOM 2582 O O . GLU A 1 321 ? 56.019 -1.656 -34.412 1.00 56.03 321 GLU A O 1
ATOM 2587 N N . LYS A 1 322 ? 56.865 0.420 -34.512 1.00 51.94 322 LYS A N 1
ATOM 2588 C CA . LYS A 1 322 ? 56.134 0.855 -35.709 1.00 51.94 322 LYS A CA 1
ATOM 2589 C C . LYS A 1 322 ? 56.551 -0.002 -36.916 1.00 51.94 322 LYS A C 1
ATOM 2591 O O . LYS A 1 322 ? 57.681 0.172 -37.381 1.00 51.94 322 LYS A O 1
ATOM 2596 N N . PRO A 1 323 ? 55.669 -0.813 -37.527 1.00 52.88 323 PRO A N 1
ATOM 2597 C CA . PRO A 1 323 ? 55.885 -1.207 -38.908 1.00 52.88 323 PRO A CA 1
ATOM 2598 C C . PRO A 1 323 ? 55.711 0.040 -39.782 1.00 52.88 323 PRO A C 1
ATOM 2600 O O . PRO A 1 323 ? 54.712 0.756 -39.688 1.00 52.88 323 PRO A O 1
ATOM 2603 N N . GLN A 1 324 ? 56.710 0.337 -40.612 1.00 53.12 324 GLN A N 1
ATOM 2604 C CA . GLN A 1 324 ? 56.601 1.364 -41.644 1.00 53.12 324 GLN A CA 1
ATOM 2605 C C . GLN A 1 324 ? 55.537 0.927 -42.659 1.00 53.12 324 GLN A C 1
ATOM 2607 O O . GLN A 1 324 ? 55.798 0.113 -43.544 1.00 53.12 324 GLN A O 1
ATOM 2612 N N . ILE A 1 325 ? 54.322 1.452 -42.513 1.00 49.69 325 ILE A N 1
ATOM 2613 C CA . ILE A 1 325 ? 53.241 1.278 -43.481 1.00 49.69 325 ILE A CA 1
ATOM 2614 C C . ILE A 1 325 ? 53.591 2.131 -44.703 1.00 49.69 325 ILE A C 1
ATOM 2616 O O . ILE A 1 325 ? 53.498 3.356 -44.669 1.00 49.69 325 ILE A O 1
ATOM 2620 N N . LYS A 1 326 ? 54.026 1.475 -45.783 1.00 51.97 326 LYS A N 1
ATOM 2621 C CA . LYS A 1 326 ? 54.018 2.061 -47.125 1.00 51.97 326 LYS A CA 1
ATOM 2622 C C . LYS A 1 326 ? 52.561 2.189 -47.562 1.00 51.97 326 LYS A C 1
ATOM 2624 O O . LYS A 1 326 ? 51.868 1.179 -47.673 1.00 51.97 326 LYS A O 1
ATOM 2629 N N . GLU A 1 327 ? 52.117 3.417 -47.804 1.00 51.56 327 GLU A N 1
ATOM 2630 C CA . GLU A 1 327 ? 50.843 3.714 -48.458 1.00 51.56 327 GLU A CA 1
ATOM 2631 C C . GLU A 1 327 ? 50.742 2.945 -49.781 1.00 51.56 327 GLU A C 1
ATOM 2633 O O . GLU A 1 327 ? 51.506 3.179 -50.720 1.00 51.56 327 GLU A O 1
ATOM 2638 N N . ARG A 1 328 ? 49.772 2.032 -49.870 1.00 45.97 328 ARG A N 1
ATOM 2639 C CA . ARG A 1 328 ? 49.157 1.683 -51.147 1.00 45.97 328 ARG A CA 1
ATOM 2640 C C . ARG A 1 328 ? 47.759 2.272 -51.167 1.00 45.97 328 ARG A C 1
ATOM 2642 O O . ARG A 1 328 ? 46.868 1.853 -50.436 1.00 45.97 328 ARG A O 1
ATOM 2649 N N . VAL A 1 329 ? 47.639 3.289 -52.006 1.00 51.41 329 VAL A N 1
ATOM 2650 C CA . VAL A 1 329 ? 46.400 3.902 -52.456 1.00 51.41 329 VAL A CA 1
ATOM 2651 C C . VAL A 1 329 ? 45.593 2.874 -53.245 1.00 51.41 329 VAL A C 1
ATOM 2653 O O . VAL A 1 329 ? 46.130 2.235 -54.145 1.00 51.41 329 VAL A O 1
ATOM 2656 N N .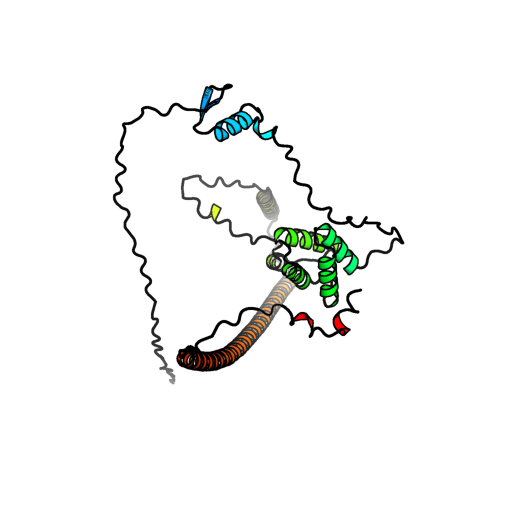 GLY A 1 330 ? 44.297 2.810 -52.938 1.00 53.69 330 GLY A N 1
ATOM 2657 C CA . GLY A 1 330 ? 43.257 2.371 -53.863 1.00 53.69 330 GLY A CA 1
ATOM 2658 C C . GLY A 1 330 ? 42.906 0.892 -53.794 1.00 53.69 330 GLY A C 1
ATOM 2659 O O . GLY A 1 330 ? 43.550 0.088 -54.444 1.00 53.69 330 GLY A O 1
ATOM 2660 N N . GLU A 1 331 ? 41.835 0.573 -53.066 1.00 51.16 331 GLU A N 1
ATOM 2661 C CA . GLU A 1 331 ? 40.839 -0.438 -53.459 1.00 51.16 331 GLU A CA 1
ATOM 2662 C C . GLU A 1 331 ? 39.653 -0.362 -52.486 1.00 51.16 331 GLU A C 1
ATOM 2664 O O . GLU A 1 331 ? 39.495 -1.120 -51.529 1.00 51.16 331 GLU A O 1
ATOM 2669 N N . SER A 1 332 ? 38.803 0.640 -52.710 1.00 55.25 332 SER A N 1
ATOM 2670 C CA . SER A 1 332 ? 37.454 0.653 -52.160 1.00 55.25 332 SER A CA 1
ATOM 2671 C C . SER A 1 332 ? 36.615 -0.360 -52.933 1.00 55.25 332 SER A C 1
ATOM 2673 O O . SER A 1 332 ? 36.245 -0.101 -54.073 1.00 55.25 332 SER A O 1
ATOM 2675 N N . GLY A 1 333 ? 36.283 -1.489 -52.305 1.00 54.94 333 GLY A N 1
ATOM 2676 C CA . GLY A 1 333 ? 35.125 -2.282 -52.722 1.00 54.94 333 GLY A CA 1
ATOM 2677 C C . GLY A 1 333 ? 35.290 -3.795 -52.686 1.00 54.94 333 GLY A C 1
ATOM 2678 O O . GLY A 1 333 ? 35.326 -4.410 -53.741 1.00 54.94 333 GLY A O 1
ATOM 2679 N N . THR A 1 334 ? 35.267 -4.421 -51.500 1.00 56.88 334 THR A N 1
ATOM 2680 C CA . THR A 1 334 ? 34.949 -5.869 -51.441 1.00 56.88 334 THR A CA 1
ATOM 2681 C C . THR A 1 334 ? 34.302 -6.386 -50.148 1.00 56.88 334 THR A C 1
ATOM 2683 O O . THR A 1 334 ? 34.259 -7.593 -49.940 1.00 56.88 334 THR A O 1
ATOM 2686 N N . ILE A 1 335 ? 33.757 -5.539 -49.265 1.00 55.88 335 ILE A N 1
ATOM 2687 C CA . ILE A 1 335 ? 33.160 -6.041 -48.002 1.00 55.88 335 ILE A CA 1
ATOM 2688 C C . ILE A 1 335 ? 31.693 -6.499 -48.178 1.00 55.88 335 ILE A C 1
ATOM 2690 O O . ILE A 1 335 ? 31.191 -7.285 -47.384 1.00 55.88 335 ILE A O 1
ATOM 2694 N N . LEU A 1 336 ? 31.027 -6.146 -49.283 1.00 55.66 336 LEU A N 1
ATOM 2695 C CA . LEU A 1 336 ? 29.656 -6.597 -49.589 1.00 55.66 336 LEU A CA 1
ATOM 2696 C C . LEU A 1 336 ? 29.552 -8.021 -50.177 1.00 55.66 336 LEU A C 1
ATOM 2698 O O . LEU A 1 336 ? 28.452 -8.469 -50.478 1.00 55.66 336 LEU A O 1
ATOM 2702 N N . LYS A 1 337 ? 30.663 -8.758 -50.331 1.00 57.31 337 LYS A N 1
ATOM 2703 C CA . LYS A 1 337 ? 30.661 -10.127 -50.890 1.00 57.31 337 LYS A CA 1
ATOM 2704 C C . LYS A 1 337 ? 30.460 -11.252 -49.866 1.00 57.31 337 LYS A C 1
ATOM 2706 O O . LYS A 1 337 ? 30.427 -12.409 -50.264 1.00 57.31 337 LYS A O 1
ATOM 2711 N N . TYR A 1 338 ? 30.320 -10.928 -48.580 1.00 65.88 338 TYR A N 1
ATOM 2712 C CA . TYR A 1 338 ? 30.239 -11.924 -47.503 1.00 65.88 338 TYR A CA 1
ATOM 2713 C C . TYR A 1 338 ? 28.924 -11.901 -46.719 1.00 65.88 338 TYR A C 1
ATOM 2715 O O . TYR A 1 338 ? 28.860 -12.481 -45.641 1.00 65.88 338 TYR A O 1
ATOM 2723 N N . ILE A 1 339 ? 27.874 -11.255 -47.235 1.00 70.06 339 ILE A N 1
ATOM 2724 C CA . ILE A 1 339 ? 26.541 -11.358 -46.630 1.00 70.06 339 ILE A CA 1
ATOM 2725 C C . ILE A 1 339 ? 25.856 -12.603 -47.222 1.00 70.06 339 ILE A C 1
ATOM 2727 O O . ILE A 1 339 ? 25.636 -12.633 -48.435 1.00 70.06 339 ILE A O 1
ATOM 2731 N N . PRO A 1 340 ? 25.554 -13.637 -46.414 1.00 72.81 340 PRO A N 1
ATOM 2732 C CA . PRO A 1 340 ? 24.839 -14.825 -46.874 1.00 72.81 340 PRO A CA 1
ATOM 2733 C C . PRO A 1 340 ? 23.443 -14.443 -47.376 1.00 72.81 340 PRO A C 1
ATOM 2735 O O . PRO A 1 340 ? 22.737 -13.680 -46.717 1.00 72.81 340 PRO A O 1
ATOM 2738 N N . GLN A 1 341 ? 23.039 -14.979 -48.531 1.00 64.38 341 GLN A N 1
ATOM 2739 C CA . GLN A 1 341 ? 21.748 -14.671 -49.166 1.00 64.38 341 GLN A CA 1
ATOM 2740 C C . GLN A 1 341 ? 20.526 -15.042 -48.308 1.00 64.38 341 GLN A C 1
ATOM 2742 O O . GLN A 1 341 ? 19.464 -14.463 -48.504 1.00 64.38 341 GLN A O 1
ATOM 2747 N N . GLU A 1 342 ? 20.683 -15.913 -47.308 1.00 70.50 342 GLU A N 1
ATOM 2748 C CA . GLU A 1 342 ? 19.598 -16.336 -46.408 1.00 70.50 342 GLU A CA 1
ATOM 2749 C C . GLU A 1 342 ? 19.010 -15.188 -45.566 1.00 70.50 342 GLU A C 1
ATOM 2751 O O . GLU A 1 342 ? 17.864 -15.265 -45.144 1.00 70.50 342 GLU A O 1
ATOM 2756 N N . LEU A 1 343 ? 19.745 -14.085 -45.368 1.00 60.47 343 LEU A N 1
ATOM 2757 C CA . LEU A 1 343 ? 19.263 -12.926 -44.600 1.00 60.47 343 LEU A CA 1
ATOM 2758 C C . LEU A 1 343 ? 18.471 -11.901 -45.430 1.00 60.47 343 LEU A C 1
ATOM 2760 O O . LEU A 1 343 ? 18.010 -10.903 -44.880 1.00 60.47 343 LEU A O 1
ATOM 2764 N N . ILE A 1 344 ? 18.337 -12.100 -46.745 1.00 65.12 344 ILE A N 1
ATOM 2765 C CA . ILE A 1 344 ? 17.648 -11.149 -47.634 1.00 65.12 344 ILE A CA 1
ATOM 2766 C C . ILE A 1 344 ? 16.183 -11.558 -47.872 1.00 65.12 344 ILE A C 1
ATOM 2768 O O . ILE A 1 344 ? 15.353 -10.693 -48.137 1.00 65.12 344 ILE A O 1
ATOM 2772 N N . GLU A 1 345 ? 15.834 -12.837 -47.712 1.00 63.72 345 GLU A N 1
ATOM 2773 C CA . GLU A 1 345 ? 14.480 -13.346 -47.997 1.00 63.72 345 GLU A CA 1
ATOM 2774 C C . GLU A 1 345 ? 13.505 -13.255 -46.810 1.00 63.72 345 GLU A C 1
ATOM 2776 O O . GLU A 1 345 ? 12.307 -13.415 -46.999 1.00 63.72 345 GLU A O 1
ATOM 2781 N N . GLU A 1 346 ? 13.974 -12.929 -45.601 1.00 56.69 346 GLU A N 1
ATOM 2782 C CA . GLU A 1 346 ? 13.108 -12.791 -44.413 1.00 56.69 346 GLU A CA 1
ATOM 2783 C C . GLU A 1 346 ? 12.612 -11.345 -44.182 1.00 56.69 346 GLU A C 1
ATOM 2785 O O . GLU A 1 346 ? 11.895 -11.061 -43.223 1.00 56.69 346 GLU A O 1
ATOM 2790 N N . ALA A 1 347 ? 12.998 -10.413 -45.063 1.00 50.31 347 ALA A N 1
ATOM 2791 C CA . ALA A 1 347 ? 12.665 -8.986 -44.981 1.00 50.31 347 ALA A CA 1
ATOM 2792 C C . ALA A 1 347 ? 11.796 -8.466 -46.148 1.00 50.31 347 ALA A C 1
ATOM 2794 O O . ALA A 1 347 ? 11.584 -7.253 -46.247 1.00 50.31 347 ALA A O 1
ATOM 2795 N N . ALA A 1 348 ? 11.296 -9.356 -47.012 1.00 48.25 348 ALA A N 1
ATOM 2796 C CA . ALA A 1 348 ? 10.324 -9.071 -48.072 1.00 48.25 348 ALA A CA 1
ATOM 2797 C C . ALA A 1 348 ? 9.056 -9.897 -47.837 1.00 48.25 348 ALA A C 1
ATOM 2799 O O . ALA A 1 348 ? 7.954 -9.336 -48.047 1.00 48.25 348 ALA A O 1
#

Radius of gyration: 41.38 Å; chains: 1; bounding box: 93×82×119 Å

pLDDT: mean 76.67, std 21.13, range [34.44, 98.25]

Foldseek 3Di:
DDDDDDDDDDDPDDDDDDDPDDDDDDDDDPPDDPPPDDPPDDPDDDDQPDAAPVPRDGDNDVVVSQVCCCPPVVDHDPVVVPDPPPDPDDPDDPDDPDPPPPPPDPDDDDLLRVQLVLCVVLVDPSVLSVVLSVQCVVDPSLPLVSSLVSCVVSVPDLVSSLVSSVVSCVVVVPDADPVRCVVSVNDPPPPPPCVVVPPDDDDDDPPPPPPPPVVVVVVVVVVVVVVVVVVPDDPPPPPPPVVNVVVVVVVVVVVVVVVVVVVVVVVVVVVVVVVVVVVVVVVVVVVVVVVVVVVVVVVVVVVVVVVVVVVVVVVVVVPPPDDPDDDDDDDPDDPVPPDDPVVVVVVD